Protein AF-A0A7S3P087-F1 (afdb_monomer_lite)

pLDDT: mean 89.7, std 9.52, range [45.22, 98.56]

Organism: Euplotes crassus (NCBI:txid5936)

Sequence (187 aa):
ELDKIYKEWNTKLTQHVNNAYENSQNARDKDQLREIQRLIKENDDVARQVNSLLETFDFDIQGMTESLQRLRDEDAEILDNLRRAENAIQSKQHTIRYLDEKVLTLTQQLEALKAESEERKAHIEQLKVQIEAARKEINEAGDDDIGTDELERQLEMKQEEVRSLEEQVRNKEAQYDEWREKVNMKQ

Secondary structure (DSSP, 8-state):
-HHHHHHHHHHHHHHHHHHHHHH---HHHHHHHHHHHHHHHHHHHHHHHHHHHHHHHHHHHHHHHHHHHHHHHHHHHHHHHHHHHHHHHHHHHHHHHHHHHHHHHHHHHHHHHHHHHHHHHHHHHHHHHHHHHHHHHHHHH-TT-HHHHHHHHHHHHHHHHHHHHHHHHHHHHHHHHHHHHHHHTT-

InterPro domains:
  IPR010307 Laminin domain II [PF06009] (39-139)

Structure (mmCIF, N/CA/C/O backbone):
data_AF-A0A7S3P087-F1
#
_entry.id   AF-A0A7S3P087-F1
#
loop_
_atom_site.group_PDB
_atom_site.id
_atom_site.type_symbol
_atom_site.label_atom_id
_atom_site.label_alt_id
_atom_site.label_comp_id
_atom_site.label_asym_id
_atom_site.label_entity_id
_atom_site.label_seq_id
_atom_site.pdbx_PDB_ins_code
_atom_site.Cartn_x
_atom_site.Cartn_y
_atom_site.Cartn_z
_atom_site.occupancy
_atom_site.B_iso_or_equiv
_atom_site.auth_seq_id
_atom_site.auth_comp_id
_atom_site.auth_asym_id
_atom_site.auth_atom_id
_atom_site.pdbx_PDB_model_num
ATOM 1 N N . GLU A 1 1 ? 24.460 -4.876 -44.669 1.00 78.69 1 GLU A N 1
ATOM 2 C CA . GLU A 1 1 ? 24.590 -4.855 -46.148 1.00 78.69 1 GLU A CA 1
ATOM 3 C C . GLU A 1 1 ? 25.401 -3.668 -46.669 1.00 78.69 1 GLU A C 1
ATOM 5 O O . GLU A 1 1 ? 26.297 -3.889 -47.472 1.00 78.69 1 GLU A O 1
ATOM 10 N N . LEU A 1 2 ? 25.170 -2.442 -46.185 1.00 80.94 2 LEU A N 1
ATOM 11 C CA . LEU A 1 2 ? 25.907 -1.247 -46.634 1.00 80.94 2 LEU A CA 1
ATOM 12 C C . LEU A 1 2 ? 27.430 -1.307 -46.402 1.00 80.94 2 LEU A C 1
ATOM 14 O O . LEU A 1 2 ? 28.179 -0.977 -47.313 1.00 80.94 2 LEU A O 1
ATOM 18 N N . ASP A 1 3 ? 27.898 -1.801 -45.250 1.00 84.06 3 ASP A N 1
ATOM 19 C CA . ASP A 1 3 ? 29.340 -1.986 -44.976 1.00 84.06 3 ASP A CA 1
ATOM 20 C C . ASP A 1 3 ? 30.011 -2.940 -45.983 1.00 84.06 3 ASP A C 1
ATOM 22 O O . ASP A 1 3 ? 31.107 -2.687 -46.479 1.00 84.06 3 ASP A O 1
ATOM 26 N N . LYS A 1 4 ? 29.307 -4.011 -46.365 1.00 88.56 4 LYS A N 1
ATOM 27 C CA . LYS A 1 4 ? 29.777 -4.963 -47.377 1.00 88.56 4 LYS A CA 1
ATOM 28 C C . LYS A 1 4 ? 29.892 -4.298 -48.751 1.00 88.56 4 LYS A C 1
ATOM 30 O O . LYS A 1 4 ? 30.915 -4.445 -49.413 1.00 88.56 4 LYS A O 1
ATOM 35 N N . ILE A 1 5 ? 28.873 -3.532 -49.148 1.00 90.50 5 ILE A N 1
ATOM 36 C CA . ILE A 1 5 ? 28.864 -2.778 -50.411 1.00 90.50 5 ILE A CA 1
ATOM 37 C C . ILE A 1 5 ? 30.003 -1.750 -50.433 1.00 90.50 5 ILE A C 1
ATOM 39 O O . ILE A 1 5 ? 30.720 -1.656 -51.428 1.00 90.50 5 ILE A O 1
ATOM 43 N N . TYR A 1 6 ? 30.209 -1.024 -49.331 1.00 90.25 6 TYR A N 1
ATOM 44 C CA . TYR A 1 6 ? 31.296 -0.057 -49.190 1.00 90.25 6 TYR A CA 1
ATOM 45 C C . TYR A 1 6 ? 32.670 -0.722 -49.330 1.00 90.25 6 TYR A C 1
ATOM 47 O O . TYR A 1 6 ? 33.475 -0.286 -50.150 1.00 90.25 6 TYR A O 1
ATOM 55 N N . LYS A 1 7 ? 32.922 -1.824 -48.610 1.00 90.31 7 LYS A N 1
ATOM 56 C CA . LYS A 1 7 ? 34.188 -2.575 -48.684 1.00 90.31 7 LYS A CA 1
ATOM 57 C C . LYS A 1 7 ? 34.475 -3.094 -50.092 1.00 90.31 7 LYS A C 1
ATOM 59 O O . LYS A 1 7 ? 35.602 -2.973 -50.577 1.00 90.31 7 LYS A O 1
ATOM 64 N N . GLU A 1 8 ? 33.468 -3.646 -50.768 1.00 93.19 8 GLU A N 1
ATOM 65 C CA . GLU A 1 8 ? 33.601 -4.138 -52.144 1.00 93.19 8 GLU A CA 1
ATOM 66 C C . GLU A 1 8 ? 33.875 -3.004 -53.141 1.00 93.19 8 GLU A C 1
AT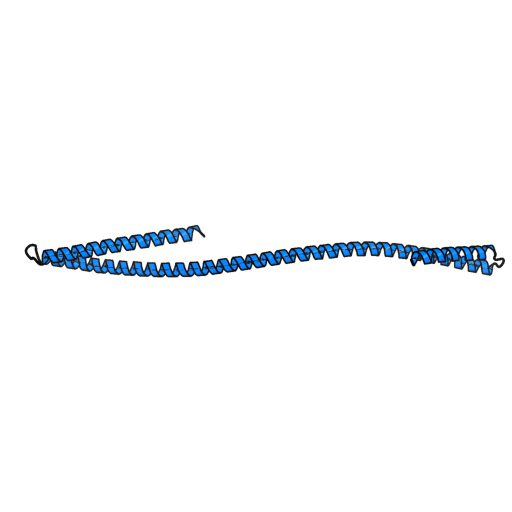OM 68 O O . GLU A 1 8 ? 34.747 -3.136 -54.004 1.00 93.19 8 GLU A O 1
ATOM 73 N N . TRP A 1 9 ? 33.158 -1.883 -53.022 1.00 94.69 9 TRP A N 1
ATOM 74 C CA . TRP A 1 9 ? 33.367 -0.709 -53.866 1.00 94.69 9 TRP A CA 1
ATOM 75 C C . TRP A 1 9 ? 34.752 -0.096 -53.648 1.00 94.69 9 TRP A C 1
ATOM 77 O O . TRP A 1 9 ? 35.482 0.123 -54.614 1.00 94.69 9 TRP A O 1
ATOM 87 N N . ASN A 1 10 ? 35.150 0.100 -52.391 1.00 92.50 10 ASN A N 1
ATOM 88 C CA . ASN A 1 10 ? 36.428 0.702 -52.041 1.00 92.50 10 ASN A CA 1
ATOM 89 C C . ASN A 1 10 ? 37.621 -0.163 -52.485 1.00 92.50 10 ASN A C 1
ATOM 91 O O . ASN A 1 10 ? 38.606 0.346 -53.023 1.00 92.50 10 ASN A O 1
ATOM 95 N N . THR A 1 11 ? 37.493 -1.491 -52.380 1.00 94.25 11 THR A N 1
ATOM 96 C CA . THR A 1 11 ? 38.488 -2.440 -52.909 1.00 94.25 11 THR A CA 1
ATOM 97 C C . THR A 1 11 ? 38.654 -2.285 -54.423 1.00 94.25 11 THR A C 1
ATOM 99 O O . THR A 1 11 ? 39.777 -2.166 -54.916 1.00 94.25 11 THR A O 1
ATOM 102 N N . LYS A 1 12 ? 37.543 -2.247 -55.173 1.00 95.12 12 LYS A N 1
ATOM 103 C CA . LYS A 1 12 ? 37.568 -2.088 -56.637 1.00 95.12 12 LYS A CA 1
ATOM 104 C C . LYS A 1 12 ? 38.128 -0.729 -57.056 1.00 95.12 12 LYS A C 1
ATOM 106 O O . LYS A 1 12 ? 38.916 -0.665 -57.998 1.00 95.12 12 LYS A O 1
ATOM 111 N N . LEU A 1 13 ? 37.749 0.342 -56.360 1.00 94.06 13 LEU A N 1
ATOM 112 C CA . LEU A 1 13 ? 38.244 1.689 -56.630 1.00 94.06 13 LEU A CA 1
ATOM 113 C C . LEU A 1 13 ? 39.756 1.776 -56.395 1.00 94.06 13 LEU A C 1
ATOM 115 O O . LEU A 1 13 ? 40.481 2.241 -57.271 1.00 94.06 13 LEU A O 1
ATOM 119 N N . THR A 1 14 ? 40.237 1.251 -55.267 1.00 94.19 14 THR A N 1
ATOM 120 C CA . THR A 1 14 ? 41.669 1.202 -54.936 1.00 94.19 14 THR A CA 1
ATOM 121 C C . THR A 1 14 ? 42.464 0.454 -56.007 1.00 94.19 14 THR A C 1
ATOM 123 O O . THR A 1 14 ? 43.481 0.952 -56.489 1.00 94.19 14 THR A O 1
ATOM 126 N N . GLN A 1 15 ? 41.981 -0.716 -56.439 1.00 94.25 15 GLN A N 1
ATOM 127 C CA . GLN A 1 15 ? 42.607 -1.491 -57.515 1.00 94.25 15 GLN A CA 1
ATOM 128 C C . GLN A 1 15 ? 42.655 -0.712 -58.833 1.00 94.25 15 GLN A C 1
ATOM 130 O O . GLN A 1 15 ? 43.692 -0.677 -59.494 1.00 94.25 15 GLN A O 1
ATOM 135 N N . HIS A 1 16 ? 41.553 -0.064 -59.213 1.00 95.19 16 HIS A N 1
ATOM 136 C CA . HIS A 1 16 ? 41.486 0.703 -60.453 1.00 95.19 16 HIS A CA 1
ATOM 137 C C . HIS A 1 16 ? 42.447 1.900 -60.446 1.00 95.19 16 HIS A C 1
ATOM 139 O O . HIS A 1 16 ? 43.159 2.119 -61.425 1.00 95.19 16 HIS A O 1
ATOM 145 N N . VAL A 1 17 ? 42.521 2.632 -59.331 1.00 94.50 17 VAL A N 1
ATOM 146 C CA . VAL A 1 17 ? 43.420 3.785 -59.169 1.00 94.50 17 VAL A CA 1
ATOM 147 C C . VAL A 1 17 ? 44.889 3.353 -59.167 1.00 94.50 17 VAL A C 1
ATOM 149 O O . VAL A 1 17 ? 45.705 3.998 -59.824 1.00 94.50 17 VAL A O 1
ATOM 152 N N . ASN A 1 18 ? 45.233 2.239 -58.512 1.00 92.38 18 ASN A N 1
ATOM 153 C CA . ASN A 1 18 ? 46.595 1.694 -58.537 1.00 92.38 18 ASN A CA 1
ATOM 154 C C . ASN A 1 18 ? 47.013 1.280 -59.952 1.00 92.38 18 ASN A C 1
ATOM 156 O O . ASN A 1 18 ? 48.073 1.689 -60.424 1.00 92.38 18 ASN A O 1
ATOM 160 N N . ASN A 1 19 ? 46.141 0.566 -60.669 1.00 94.25 19 ASN A N 1
ATOM 161 C CA . ASN A 1 19 ? 46.391 0.180 -62.057 1.00 94.25 19 ASN A CA 1
ATOM 162 C C . ASN A 1 19 ? 46.548 1.411 -62.968 1.00 94.25 19 ASN A C 1
ATOM 164 O O . ASN A 1 19 ? 47.412 1.429 -63.843 1.00 94.25 19 ASN A O 1
ATOM 168 N N . ALA A 1 20 ? 45.736 2.455 -62.780 1.00 93.00 20 ALA A N 1
ATOM 169 C CA . ALA A 1 20 ? 45.863 3.701 -63.536 1.00 93.00 20 ALA A CA 1
ATOM 170 C C . ALA A 1 20 ? 47.181 4.435 -63.227 1.00 93.00 20 ALA A C 1
ATOM 172 O O . ALA A 1 20 ? 47.804 4.992 -64.130 1.00 93.00 20 ALA A O 1
ATOM 173 N N . TYR A 1 21 ? 47.635 4.408 -61.970 1.00 94.12 21 TYR A N 1
ATOM 174 C CA . TYR A 1 21 ? 48.887 5.038 -61.544 1.00 94.12 21 TYR A CA 1
ATOM 175 C C . TYR A 1 21 ? 50.115 4.342 -62.138 1.00 94.12 21 TYR A C 1
ATOM 177 O O . TYR A 1 21 ? 51.021 5.013 -62.642 1.00 94.12 21 TYR A O 1
ATOM 185 N N . GLU A 1 22 ? 50.128 3.008 -62.126 1.00 92.50 22 GLU A N 1
ATOM 186 C CA . GLU A 1 22 ? 51.202 2.192 -62.703 1.00 92.50 22 GLU A CA 1
ATOM 187 C C . GLU A 1 22 ? 51.314 2.371 -64.222 1.00 92.50 22 GLU A C 1
ATOM 189 O O . GLU A 1 22 ? 52.421 2.475 -64.750 1.00 92.50 22 GLU A O 1
ATOM 194 N N . ASN A 1 23 ? 50.176 2.482 -64.915 1.00 93.06 23 ASN A N 1
ATOM 195 C CA . ASN A 1 23 ? 50.123 2.610 -66.374 1.00 93.06 23 ASN A CA 1
ATOM 196 C C . ASN A 1 23 ? 50.276 4.051 -66.888 1.00 93.06 23 ASN A C 1
ATOM 198 O O . ASN A 1 23 ? 50.444 4.261 -68.091 1.00 93.06 23 ASN A O 1
ATOM 202 N N . SER A 1 24 ? 50.227 5.056 -66.011 1.00 92.62 24 SER A N 1
ATOM 203 C CA . SER A 1 24 ? 50.369 6.451 -66.424 1.00 92.62 24 SER A CA 1
ATOM 204 C C . SER A 1 24 ? 51.817 6.791 -66.801 1.00 92.62 24 SER A C 1
ATOM 206 O O . SER A 1 24 ? 52.766 6.488 -66.074 1.00 92.62 24 SER A O 1
ATOM 208 N N . GLN A 1 25 ? 51.996 7.479 -67.930 1.00 90.62 25 GLN A N 1
ATOM 209 C CA . GLN A 1 25 ? 53.290 8.016 -68.376 1.00 90.62 25 GLN A CA 1
ATOM 210 C C . GLN A 1 25 ? 53.430 9.526 -68.113 1.00 90.62 25 GLN A C 1
ATOM 212 O O . GLN A 1 25 ? 54.522 10.078 -68.232 1.00 90.62 25 GLN A O 1
ATOM 217 N N . ASN A 1 26 ? 52.343 10.196 -67.722 1.00 94.44 26 ASN A N 1
ATOM 218 C CA . ASN A 1 26 ? 52.289 11.635 -67.496 1.00 94.44 26 ASN A CA 1
ATOM 219 C C . ASN A 1 26 ? 52.462 11.951 -66.003 1.00 94.44 26 ASN A C 1
ATOM 221 O O . ASN A 1 26 ? 51.707 11.469 -65.158 1.00 94.44 26 ASN A O 1
ATOM 225 N N . ALA A 1 27 ? 53.448 12.789 -65.674 1.00 91.00 27 ALA A N 1
ATOM 226 C CA . ALA A 1 27 ? 53.739 13.183 -64.295 1.00 91.00 27 ALA A CA 1
ATOM 227 C C . ALA A 1 27 ? 52.539 13.853 -63.604 1.00 91.00 27 ALA A C 1
ATOM 229 O O . ALA A 1 27 ? 52.261 13.565 -62.444 1.00 91.00 27 ALA A O 1
ATOM 230 N N . ARG A 1 28 ? 51.777 14.675 -64.338 1.00 92.94 28 ARG A N 1
ATOM 231 C CA . ARG A 1 28 ? 50.590 15.355 -63.806 1.00 92.94 28 ARG A CA 1
ATOM 232 C C . ARG A 1 28 ? 49.497 14.367 -63.401 1.00 92.94 28 ARG A C 1
ATOM 234 O O . ARG A 1 28 ? 48.902 14.519 -62.339 1.00 92.94 28 ARG A O 1
ATOM 241 N N . ASP A 1 29 ? 49.270 13.344 -64.219 1.00 92.31 29 ASP A N 1
ATOM 242 C CA . ASP A 1 29 ? 48.263 12.315 -63.944 1.00 92.31 29 ASP A CA 1
ATOM 243 C C . ASP A 1 29 ? 48.696 11.454 -62.750 1.00 92.31 29 ASP A C 1
ATOM 245 O O . ASP A 1 29 ? 47.870 11.086 -61.919 1.00 92.31 29 ASP A O 1
ATOM 249 N N . LYS A 1 30 ? 50.003 11.188 -62.602 1.00 92.94 30 LYS A N 1
ATOM 250 C CA . LYS A 1 30 ? 50.542 10.504 -61.416 1.00 92.94 30 LYS A CA 1
ATOM 251 C C . LYS A 1 30 ? 50.319 11.291 -60.130 1.00 92.94 30 LYS A C 1
ATOM 253 O O . LYS A 1 30 ? 49.961 10.684 -59.125 1.00 92.94 30 LYS A O 1
ATOM 258 N N . ASP A 1 31 ? 50.502 12.607 -60.148 1.00 95.06 31 ASP A N 1
ATOM 259 C CA . ASP A 1 31 ? 50.256 13.438 -58.966 1.00 95.06 31 ASP A CA 1
ATOM 260 C C . ASP A 1 31 ? 48.763 13.494 -58.611 1.00 95.06 31 ASP A C 1
ATOM 262 O O . ASP A 1 31 ? 48.405 13.359 -57.442 1.00 95.06 31 ASP A O 1
ATOM 266 N N . GLN A 1 32 ? 47.879 13.580 -59.610 1.00 94.19 32 GLN A N 1
ATOM 267 C CA . GLN A 1 32 ? 46.431 13.480 -59.390 1.00 94.19 32 GLN A CA 1
ATOM 268 C C . GLN A 1 32 ? 46.019 12.108 -58.837 1.00 94.19 32 GLN A C 1
ATOM 270 O O . GLN A 1 32 ? 45.196 12.029 -57.930 1.00 94.19 32 GLN A O 1
ATOM 275 N N . LEU A 1 33 ? 46.606 11.021 -59.339 1.00 95.44 33 LEU A N 1
ATOM 276 C CA . LEU A 1 33 ? 46.313 9.667 -58.868 1.00 95.44 33 LEU A CA 1
ATOM 277 C C . LEU A 1 33 ? 46.839 9.418 -57.446 1.00 95.44 33 LEU A C 1
ATOM 279 O O . LEU A 1 33 ? 46.151 8.762 -56.669 1.00 95.44 33 LEU A O 1
ATOM 283 N N . ARG A 1 34 ? 47.988 9.995 -57.062 1.00 94.56 34 ARG A N 1
ATOM 284 C CA . ARG A 1 34 ? 48.460 9.996 -55.661 1.00 94.56 34 ARG A CA 1
ATOM 285 C C . ARG A 1 34 ? 47.496 10.718 -54.735 1.00 94.56 34 ARG A C 1
ATOM 287 O O . ARG A 1 34 ? 47.229 10.242 -53.635 1.00 94.56 34 ARG A O 1
ATOM 294 N N . GLU A 1 35 ? 46.967 11.851 -55.181 1.00 96.19 35 GLU A N 1
ATOM 295 C CA . GLU A 1 35 ? 45.980 12.597 -54.409 1.00 96.19 35 GLU A CA 1
ATOM 296 C C . GLU A 1 35 ? 44.684 11.792 -54.238 1.00 96.19 35 GLU A C 1
ATOM 298 O O . GLU A 1 35 ? 44.152 11.702 -53.134 1.00 96.19 35 GLU A O 1
ATOM 303 N N . ILE A 1 36 ? 44.226 11.100 -55.286 1.00 95.06 36 ILE A N 1
ATOM 304 C CA . ILE A 1 36 ? 43.081 10.184 -55.192 1.00 95.06 36 ILE A CA 1
ATOM 305 C C . ILE A 1 36 ? 43.375 9.029 -54.219 1.00 95.06 36 ILE A C 1
ATOM 307 O O . ILE A 1 36 ? 42.524 8.706 -53.394 1.00 95.06 36 ILE A O 1
ATOM 311 N N . GLN A 1 37 ? 44.572 8.430 -54.251 1.00 95.00 37 GLN A N 1
ATOM 312 C CA . GLN A 1 37 ? 44.973 7.388 -53.292 1.00 95.00 37 GLN A CA 1
ATOM 313 C C . GLN A 1 37 ? 44.952 7.896 -51.843 1.00 95.00 37 GLN A C 1
ATOM 315 O O . GLN A 1 37 ? 44.489 7.184 -50.950 1.00 95.00 37 GLN A O 1
ATOM 320 N N . ARG A 1 38 ? 45.426 9.127 -51.604 1.00 97.12 38 ARG A N 1
ATOM 321 C CA . ARG A 1 38 ? 45.378 9.772 -50.284 1.00 97.12 38 ARG A CA 1
ATOM 322 C C . ARG A 1 38 ? 43.934 9.924 -49.805 1.00 97.12 38 ARG A C 1
ATOM 324 O O . ARG A 1 38 ? 43.622 9.507 -48.694 1.00 97.12 38 ARG A O 1
ATOM 331 N N . LEU A 1 39 ? 43.059 10.452 -50.660 1.00 96.19 39 LEU A N 1
ATOM 332 C CA . LEU A 1 39 ? 41.645 10.660 -50.340 1.00 96.19 39 LEU A CA 1
ATOM 333 C C . LEU A 1 39 ? 40.895 9.345 -50.087 1.00 96.19 39 LEU A C 1
ATOM 335 O O . LEU A 1 39 ? 40.065 9.287 -49.184 1.00 96.19 39 LEU A O 1
ATOM 339 N N . ILE A 1 40 ? 41.198 8.281 -50.840 1.00 94.94 40 ILE A N 1
ATOM 340 C CA . ILE A 1 40 ? 40.639 6.940 -50.598 1.00 94.94 40 ILE A CA 1
ATOM 341 C C . ILE A 1 40 ? 41.006 6.459 -49.192 1.00 94.94 40 ILE A C 1
ATOM 343 O O . ILE A 1 40 ? 40.129 6.049 -48.435 1.00 94.94 40 ILE A O 1
ATOM 347 N N . LYS A 1 41 ? 42.285 6.567 -48.818 1.00 94.75 41 LYS A N 1
ATOM 348 C CA . LYS A 1 41 ? 42.758 6.156 -47.493 1.00 94.75 41 LYS A CA 1
ATOM 349 C C . LYS A 1 41 ? 42.110 6.970 -46.368 1.00 94.75 41 LYS A C 1
ATOM 351 O O . LYS A 1 41 ? 41.705 6.401 -45.362 1.00 94.75 41 LYS A O 1
ATOM 356 N N . GLU A 1 42 ? 41.996 8.284 -46.538 1.00 96.31 42 GLU A N 1
ATOM 357 C CA . GLU A 1 42 ? 41.347 9.152 -45.547 1.00 96.31 42 GLU A CA 1
ATOM 358 C C . GLU A 1 42 ? 39.871 8.803 -45.361 1.00 96.31 42 GLU A C 1
ATOM 360 O O . GLU A 1 42 ? 39.388 8.746 -44.231 1.00 96.31 42 GLU A O 1
ATOM 365 N N . ASN A 1 43 ? 39.163 8.510 -46.452 1.00 93.81 43 ASN A N 1
ATOM 366 C CA . ASN A 1 43 ? 37.775 8.069 -46.389 1.00 93.81 43 ASN A CA 1
ATOM 367 C C . ASN A 1 43 ? 37.639 6.708 -45.681 1.00 93.81 43 ASN A C 1
ATOM 369 O O . ASN A 1 43 ? 36.748 6.538 -44.852 1.00 93.81 43 ASN A O 1
ATOM 373 N N . ASP A 1 44 ? 38.549 5.766 -45.946 1.00 94.19 44 ASP A N 1
ATOM 374 C CA . ASP A 1 44 ? 38.597 4.475 -45.246 1.00 94.19 44 ASP A CA 1
ATOM 375 C C . ASP A 1 44 ? 38.817 4.633 -43.738 1.00 94.19 44 ASP A C 1
ATOM 377 O O . ASP A 1 44 ? 38.171 3.954 -42.933 1.00 94.19 44 ASP A O 1
ATOM 381 N N . ASP A 1 45 ? 39.724 5.525 -43.339 1.00 94.56 45 ASP A N 1
ATOM 382 C CA . ASP A 1 45 ? 40.005 5.792 -41.931 1.00 94.56 45 ASP A CA 1
ATOM 383 C C . ASP A 1 45 ? 38.782 6.419 -41.236 1.00 94.56 45 ASP A C 1
ATOM 385 O O . ASP A 1 45 ? 38.420 5.998 -40.134 1.00 94.56 45 ASP A O 1
ATOM 389 N N . VAL A 1 46 ? 38.082 7.347 -41.900 1.00 94.81 46 VAL A N 1
ATOM 390 C CA . VAL A 1 46 ? 36.812 7.909 -41.406 1.00 94.81 46 VAL A CA 1
ATOM 391 C C . VAL A 1 46 ? 35.738 6.828 -41.284 1.00 94.81 46 VAL A C 1
ATOM 393 O O . VAL A 1 46 ? 35.075 6.746 -40.251 1.00 94.81 46 VAL A O 1
ATOM 396 N N . ALA A 1 47 ? 35.578 5.960 -42.285 1.00 91.62 47 ALA A N 1
ATOM 397 C CA . ALA A 1 47 ? 34.590 4.883 -42.242 1.00 91.62 47 ALA A CA 1
ATOM 398 C C . ALA A 1 47 ? 34.839 3.919 -41.069 1.00 91.62 47 ALA A C 1
ATOM 400 O O . ALA A 1 47 ? 33.896 3.508 -40.391 1.00 91.62 47 ALA A O 1
ATOM 401 N N . ARG A 1 48 ? 36.107 3.605 -40.770 1.00 92.00 48 ARG A N 1
ATOM 402 C CA . ARG A 1 48 ? 36.473 2.803 -39.589 1.00 92.00 48 ARG A CA 1
ATOM 403 C C . ARG A 1 48 ? 36.137 3.510 -38.280 1.00 92.00 48 ARG A C 1
ATOM 405 O O . ARG A 1 48 ? 35.593 2.872 -37.383 1.00 92.00 48 ARG A O 1
ATOM 412 N N . GLN A 1 49 ? 36.434 4.806 -38.170 1.00 95.88 49 GLN A N 1
ATOM 413 C CA . GLN A 1 49 ? 36.090 5.593 -36.981 1.00 95.88 49 GLN A CA 1
ATOM 414 C C . GLN A 1 49 ? 34.576 5.637 -36.755 1.00 95.88 49 GLN A C 1
ATOM 416 O O . GLN A 1 49 ? 34.117 5.412 -35.638 1.00 95.88 49 GLN A O 1
ATOM 421 N N . VAL A 1 50 ? 33.797 5.861 -37.817 1.00 94.44 50 VAL A N 1
ATOM 422 C CA . VAL A 1 50 ? 32.329 5.865 -37.753 1.00 94.44 50 VAL A CA 1
ATOM 423 C C . VAL A 1 50 ? 31.795 4.506 -37.310 1.00 94.44 50 VAL A C 1
ATOM 425 O O . VAL A 1 50 ? 30.967 4.458 -36.407 1.00 94.44 50 VAL A O 1
ATOM 428 N N . ASN A 1 51 ? 32.288 3.404 -37.879 1.00 93.44 51 ASN A N 1
ATOM 429 C CA . ASN A 1 51 ? 31.866 2.067 -37.457 1.00 93.44 51 ASN A CA 1
ATOM 430 C C . ASN A 1 51 ? 32.182 1.803 -35.978 1.00 93.44 51 ASN A C 1
ATOM 432 O O . ASN A 1 51 ? 31.325 1.298 -35.262 1.00 93.44 51 ASN A O 1
ATOM 436 N N . SER A 1 52 ? 33.360 2.208 -35.493 1.00 95.06 52 SER A N 1
ATOM 437 C CA . SER A 1 52 ? 33.706 2.049 -34.074 1.00 95.06 52 SER A CA 1
ATOM 438 C C . SER A 1 52 ? 32.789 2.861 -33.151 1.00 95.06 52 SER A C 1
ATOM 440 O O . SER A 1 52 ? 32.410 2.389 -32.077 1.00 95.06 52 SER A O 1
ATOM 442 N N . LEU A 1 53 ? 32.402 4.073 -33.564 1.00 97.19 53 LEU A N 1
ATOM 443 C CA . LEU A 1 53 ? 31.440 4.886 -32.815 1.00 97.19 53 LEU A CA 1
ATOM 444 C C . LEU A 1 53 ? 30.047 4.249 -32.811 1.00 97.19 53 LEU A C 1
ATOM 446 O O . LEU A 1 53 ? 29.384 4.252 -31.779 1.00 97.19 53 LEU A O 1
ATOM 450 N N . LEU A 1 54 ? 29.615 3.674 -33.936 1.00 95.75 54 LEU A N 1
ATOM 451 C CA . LEU A 1 54 ? 28.335 2.970 -34.030 1.00 95.75 54 LEU A CA 1
ATOM 452 C C . LEU A 1 54 ? 28.290 1.733 -33.128 1.00 95.75 54 LEU A C 1
ATOM 454 O O . LEU A 1 54 ? 27.284 1.523 -32.463 1.00 95.75 54 LEU A O 1
ATOM 458 N N . GLU A 1 55 ? 29.373 0.958 -33.057 1.00 95.38 55 GLU A N 1
ATOM 459 C CA . GLU A 1 55 ? 29.486 -0.177 -32.129 1.00 95.38 55 GLU A CA 1
ATOM 460 C C . GLU A 1 55 ? 29.393 0.276 -30.665 1.00 95.38 55 GLU A C 1
ATOM 462 O O . GLU A 1 55 ? 28.715 -0.360 -29.860 1.00 95.38 55 GLU A O 1
ATOM 467 N N . THR A 1 56 ? 30.019 1.408 -30.329 1.00 97.50 56 THR A N 1
ATOM 468 C CA . THR A 1 56 ? 29.930 1.992 -28.981 1.00 97.50 56 THR A CA 1
ATOM 469 C C . THR A 1 56 ? 28.497 2.417 -28.657 1.00 97.50 56 THR A C 1
ATOM 471 O O . THR A 1 56 ? 27.983 2.097 -27.589 1.00 97.50 56 THR A O 1
ATOM 474 N N . PHE A 1 57 ? 27.816 3.085 -29.593 1.00 97.44 57 PHE A N 1
ATOM 475 C CA . PHE A 1 57 ? 26.422 3.474 -29.393 1.00 97.44 57 PHE A CA 1
ATOM 476 C C . PHE A 1 57 ? 25.477 2.278 -29.290 1.00 97.44 57 PHE A C 1
ATOM 478 O O . PHE A 1 57 ? 24.548 2.330 -28.491 1.00 97.44 57 PHE A O 1
ATOM 485 N N . ASP A 1 58 ? 25.691 1.211 -30.062 1.00 97.75 58 ASP A N 1
ATOM 486 C CA . ASP A 1 58 ? 24.873 -0.001 -29.959 1.00 97.75 58 ASP A CA 1
ATOM 487 C C . ASP A 1 58 ? 25.004 -0.632 -28.567 1.00 97.75 58 ASP A C 1
ATOM 489 O O . ASP A 1 58 ? 24.001 -0.976 -27.941 1.00 97.75 58 ASP A O 1
ATOM 493 N N . PHE A 1 59 ? 26.228 -0.681 -28.033 1.00 97.19 59 PHE A N 1
ATOM 494 C CA . PHE A 1 59 ? 26.482 -1.138 -26.669 1.00 97.19 59 PHE A CA 1
ATOM 495 C C . PHE A 1 59 ? 25.768 -0.270 -25.621 1.00 97.19 59 PHE A C 1
ATOM 497 O O . PHE A 1 59 ? 25.072 -0.795 -24.748 1.00 97.19 59 PHE A O 1
ATOM 504 N N . ASP A 1 60 ? 25.872 1.056 -25.727 1.00 98.25 60 ASP A N 1
ATOM 505 C CA . ASP A 1 60 ? 25.201 1.976 -24.803 1.00 98.25 60 ASP A CA 1
ATOM 506 C C . ASP A 1 60 ? 23.671 1.847 -24.880 1.00 98.25 60 ASP A C 1
ATOM 508 O O . ASP A 1 60 ? 22.985 1.842 -23.854 1.00 98.25 60 ASP A O 1
ATOM 512 N N . ILE A 1 61 ? 23.114 1.697 -26.087 1.00 98.25 61 ILE A N 1
ATOM 513 C CA . ILE A 1 61 ? 21.676 1.490 -26.304 1.00 98.25 61 ILE A CA 1
ATOM 514 C C . ILE A 1 61 ? 21.211 0.182 -25.665 1.00 98.25 61 ILE A C 1
ATOM 516 O O . ILE A 1 61 ? 20.156 0.165 -25.024 1.00 98.25 61 ILE A O 1
ATOM 520 N N . GLN A 1 62 ? 21.984 -0.899 -25.789 1.00 98.00 62 GLN A N 1
ATOM 521 C CA . GLN A 1 62 ? 21.680 -2.166 -25.125 1.00 98.00 62 GLN A CA 1
ATOM 522 C C . GLN A 1 62 ? 21.666 -1.992 -23.600 1.00 98.00 62 GLN A C 1
ATOM 524 O O . GLN A 1 62 ? 20.675 -2.342 -22.957 1.00 98.00 62 GLN A O 1
ATOM 529 N N . GLY A 1 63 ? 22.688 -1.346 -23.029 1.00 98.38 63 GLY A N 1
ATOM 530 C CA . GLY A 1 63 ? 22.756 -1.078 -21.588 1.00 98.38 63 GLY A CA 1
ATOM 531 C C . GLY A 1 63 ? 21.602 -0.205 -21.075 1.00 98.38 63 GLY A C 1
ATOM 532 O O . GLY A 1 63 ? 21.017 -0.482 -20.021 1.00 98.38 63 GLY A O 1
ATOM 533 N N . MET A 1 64 ? 21.212 0.821 -21.836 1.00 98.44 64 MET A N 1
ATOM 534 C CA . MET A 1 64 ? 20.042 1.647 -21.519 1.00 98.44 64 MET A CA 1
ATOM 535 C C . MET A 1 64 ? 18.738 0.850 -21.611 1.00 98.44 64 MET A C 1
ATOM 537 O O . MET A 1 64 ? 17.865 1.006 -20.758 1.00 98.44 64 MET A O 1
ATOM 541 N N . THR A 1 65 ? 18.609 -0.028 -22.605 1.00 98.50 65 THR A N 1
ATOM 542 C CA . THR A 1 65 ? 17.423 -0.878 -22.785 1.00 98.50 65 THR A CA 1
ATOM 543 C C . THR A 1 65 ? 17.245 -1.831 -21.605 1.00 98.50 65 THR A C 1
ATOM 545 O O . THR A 1 65 ? 16.148 -1.929 -21.054 1.00 98.50 65 THR A O 1
ATOM 548 N N . GLU A 1 66 ? 18.321 -2.480 -21.158 1.00 98.38 66 GLU A N 1
ATOM 549 C CA . GLU A 1 66 ? 18.296 -3.342 -19.972 1.00 98.38 66 GLU A CA 1
ATOM 550 C C . GLU A 1 66 ? 17.944 -2.563 -18.700 1.00 98.38 66 GLU A C 1
ATOM 552 O O . GLU A 1 66 ? 17.148 -3.028 -17.884 1.00 98.38 66 GLU A O 1
ATOM 557 N N . SER A 1 67 ? 18.502 -1.361 -18.541 1.00 98.56 67 SER A N 1
ATOM 558 C CA . SER A 1 67 ? 18.225 -0.502 -17.385 1.00 98.56 67 SER A CA 1
ATOM 559 C C . SER A 1 67 ? 16.757 -0.071 -17.337 1.00 98.56 67 SER A C 1
ATOM 561 O O . SER A 1 67 ? 16.132 -0.127 -16.280 1.00 98.56 67 SER A O 1
ATOM 563 N N . LEU A 1 68 ? 16.175 0.296 -18.484 1.00 98.56 68 LEU A N 1
ATOM 564 C CA . LEU A 1 68 ? 14.751 0.622 -18.594 1.00 98.56 68 LEU A CA 1
ATOM 565 C C . LEU A 1 68 ? 13.853 -0.581 -18.295 1.00 98.56 68 LEU A C 1
ATOM 567 O O . LEU A 1 68 ? 12.800 -0.413 -17.681 1.00 98.56 68 LEU A O 1
ATOM 571 N N . GLN A 1 69 ? 14.255 -1.784 -18.711 1.00 98.38 69 GLN A N 1
ATOM 572 C CA . GLN A 1 69 ? 13.502 -2.995 -18.402 1.00 98.38 69 GLN A CA 1
ATOM 573 C C . GLN A 1 69 ? 13.511 -3.286 -16.895 1.00 98.38 69 GLN A C 1
ATOM 575 O O . GLN A 1 69 ? 12.452 -3.553 -16.337 1.00 98.38 69 GLN A O 1
ATOM 580 N N . ARG A 1 70 ? 14.662 -3.148 -16.221 1.00 98.44 70 ARG A N 1
ATOM 581 C CA . ARG A 1 70 ? 14.747 -3.308 -14.758 1.00 98.44 70 ARG A CA 1
ATOM 582 C C . ARG A 1 70 ? 13.864 -2.310 -14.016 1.00 98.44 70 ARG A C 1
ATOM 584 O O . ARG A 1 70 ? 13.089 -2.724 -13.166 1.00 98.44 70 ARG A O 1
ATOM 591 N N . LEU A 1 71 ? 13.922 -1.028 -14.383 1.00 98.50 71 LEU A N 1
ATOM 592 C CA . LEU A 1 71 ? 13.069 0.001 -13.775 1.00 98.50 71 LEU A CA 1
ATOM 593 C C . LEU A 1 71 ? 11.578 -0.307 -13.961 1.00 98.50 71 LEU A C 1
ATOM 595 O O . LEU A 1 71 ? 10.790 -0.127 -13.040 1.00 98.50 71 LEU A O 1
ATOM 599 N N . ARG A 1 72 ? 11.186 -0.821 -15.132 1.00 98.56 72 ARG A N 1
ATOM 600 C CA . ARG A 1 72 ? 9.802 -1.243 -15.380 1.00 98.56 72 ARG A CA 1
ATOM 601 C C . ARG A 1 72 ? 9.379 -2.403 -14.475 1.00 98.56 72 ARG A C 1
ATOM 603 O O . ARG A 1 72 ? 8.241 -2.416 -14.009 1.00 98.56 72 ARG A O 1
ATOM 610 N N . ASP A 1 73 ? 10.259 -3.377 -14.266 1.00 98.25 73 ASP A N 1
ATOM 611 C CA . ASP A 1 73 ? 9.974 -4.531 -13.412 1.00 98.25 73 ASP A CA 1
ATOM 612 C C . ASP A 1 73 ? 9.885 -4.109 -11.930 1.00 98.25 73 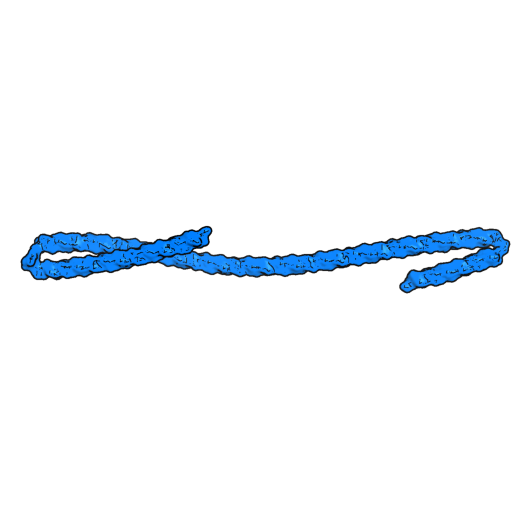ASP A C 1
ATOM 614 O O . ASP A 1 73 ? 8.969 -4.536 -11.225 1.00 98.25 73 ASP A O 1
ATOM 618 N N . GLU A 1 74 ? 10.759 -3.199 -11.486 1.00 98.56 74 GLU A N 1
ATOM 619 C CA . GLU A 1 74 ? 10.711 -2.581 -10.151 1.00 98.56 74 GLU A CA 1
ATOM 620 C C . GLU A 1 74 ? 9.415 -1.779 -9.934 1.00 98.56 74 GLU A C 1
ATOM 622 O O . GLU A 1 74 ? 8.740 -1.955 -8.918 1.00 98.56 74 GLU A O 1
ATOM 627 N N . ASP A 1 75 ? 9.006 -0.953 -10.904 1.00 98.50 75 ASP A N 1
ATOM 628 C CA . ASP A 1 75 ? 7.740 -0.209 -10.849 1.00 98.50 75 ASP A CA 1
ATOM 629 C C . ASP A 1 75 ? 6.532 -1.154 -10.728 1.00 98.50 75 ASP A C 1
ATOM 631 O O . ASP A 1 75 ? 5.593 -0.888 -9.970 1.00 98.50 75 ASP A O 1
ATOM 635 N N . ALA A 1 76 ? 6.548 -2.282 -11.446 1.00 98.25 76 ALA A N 1
ATOM 636 C CA . ALA A 1 76 ? 5.489 -3.285 -11.370 1.00 98.25 76 ALA A CA 1
ATOM 637 C C . ALA A 1 76 ? 5.411 -3.939 -9.979 1.00 98.25 76 ALA A C 1
ATOM 639 O O . ALA A 1 76 ? 4.312 -4.144 -9.455 1.00 98.25 76 ALA A O 1
ATOM 640 N N . GLU A 1 77 ? 6.557 -4.225 -9.357 1.00 98.50 77 GLU A N 1
ATOM 641 C CA . GLU A 1 77 ? 6.619 -4.752 -7.992 1.00 98.50 77 GLU A CA 1
ATOM 642 C C . GLU A 1 77 ? 6.107 -3.731 -6.964 1.00 98.50 77 GLU A C 1
ATOM 644 O O . GLU A 1 77 ? 5.316 -4.074 -6.079 1.00 98.50 77 GLU A O 1
ATOM 649 N N . ILE A 1 78 ? 6.499 -2.461 -7.100 1.00 98.44 78 ILE A N 1
ATOM 650 C CA . ILE A 1 78 ? 6.028 -1.375 -6.230 1.00 98.44 78 ILE A CA 1
ATOM 651 C C . ILE A 1 78 ? 4.505 -1.237 -6.317 1.00 98.44 78 ILE A C 1
ATOM 653 O O . ILE A 1 78 ? 3.840 -1.128 -5.283 1.00 98.44 78 ILE A O 1
ATOM 657 N N . LEU A 1 79 ? 3.934 -1.285 -7.524 1.00 98.50 79 LEU A N 1
ATOM 658 C CA . LEU A 1 79 ? 2.485 -1.215 -7.724 1.00 98.50 79 LEU A CA 1
ATOM 659 C C . LEU A 1 79 ? 1.745 -2.392 -7.071 1.00 98.50 79 LEU A C 1
ATOM 661 O O . LEU A 1 79 ? 0.697 -2.186 -6.452 1.00 98.50 79 LEU A O 1
ATOM 665 N N . ASP A 1 80 ? 2.279 -3.612 -7.160 1.00 98.50 80 ASP A N 1
ATOM 666 C CA . ASP A 1 80 ? 1.666 -4.772 -6.504 1.00 98.50 80 ASP A CA 1
ATOM 667 C C . ASP A 1 80 ? 1.733 -4.660 -4.972 1.00 98.50 80 ASP A C 1
ATOM 669 O O . ASP A 1 80 ? 0.739 -4.890 -4.275 1.00 98.50 80 ASP A O 1
ATOM 673 N N . ASN A 1 81 ? 2.872 -4.217 -4.435 1.00 98.38 81 ASN A N 1
ATOM 674 C CA . ASN A 1 81 ? 3.041 -3.972 -3.003 1.00 98.38 81 ASN A CA 1
ATOM 675 C C . ASN A 1 81 ? 2.087 -2.888 -2.484 1.00 98.38 81 ASN A C 1
ATOM 677 O O . ASN A 1 81 ? 1.464 -3.072 -1.433 1.00 98.38 81 ASN A O 1
ATOM 681 N N . LEU A 1 82 ? 1.912 -1.796 -3.235 1.00 98.50 82 LEU A N 1
ATOM 682 C CA . LEU A 1 82 ? 0.961 -0.736 -2.901 1.00 98.50 82 LEU A CA 1
ATOM 683 C C . LEU A 1 82 ? -0.469 -1.284 -2.832 1.00 98.50 82 LEU A C 1
ATOM 685 O O . LEU A 1 82 ? -1.159 -1.086 -1.833 1.00 98.50 82 LEU A O 1
ATOM 689 N N . ARG A 1 83 ? -0.884 -2.067 -3.833 1.00 98.38 83 ARG A N 1
ATOM 690 C CA . ARG A 1 83 ? -2.216 -2.684 -3.865 1.00 98.38 83 ARG A CA 1
ATOM 691 C C . ARG A 1 83 ? -2.453 -3.620 -2.675 1.00 98.38 83 ARG A C 1
ATOM 693 O O . ARG A 1 83 ? -3.542 -3.641 -2.096 1.00 98.38 83 ARG A O 1
ATOM 700 N N . ARG A 1 84 ? -1.447 -4.408 -2.280 1.00 98.25 84 ARG A N 1
ATOM 701 C CA . ARG A 1 84 ? -1.530 -5.272 -1.087 1.00 98.25 84 ARG A CA 1
ATOM 702 C C . ARG A 1 84 ? -1.692 -4.448 0.190 1.00 98.25 84 ARG A C 1
ATOM 704 O O . ARG A 1 84 ? -2.514 -4.803 1.037 1.00 98.25 84 ARG A O 1
ATOM 711 N N . ALA A 1 85 ? -0.943 -3.353 0.317 1.00 98.25 85 ALA A N 1
ATOM 712 C CA . ALA A 1 85 ? -1.037 -2.452 1.460 1.00 98.25 85 ALA A CA 1
ATOM 713 C C . ALA A 1 85 ? -2.422 -1.790 1.552 1.00 98.25 85 ALA A C 1
ATOM 715 O O . ALA A 1 85 ? -3.023 -1.784 2.627 1.00 98.25 85 ALA A O 1
ATOM 716 N N . GLU A 1 86 ? -2.975 -1.315 0.435 1.00 98.31 86 GLU A N 1
ATOM 717 C CA . GLU A 1 86 ? -4.324 -0.738 0.373 1.00 98.31 86 GLU A CA 1
ATOM 718 C C . GLU A 1 86 ? -5.396 -1.732 0.835 1.00 98.31 86 GLU A C 1
ATOM 720 O O . GLU A 1 86 ? -6.217 -1.405 1.696 1.00 98.31 86 GLU A O 1
ATOM 725 N N . ASN A 1 87 ? -5.348 -2.973 0.343 1.00 97.88 87 ASN A N 1
ATOM 726 C CA . ASN A 1 87 ? -6.275 -4.026 0.765 1.00 97.88 87 ASN A CA 1
ATOM 727 C C . ASN A 1 87 ? -6.166 -4.318 2.272 1.00 97.88 87 ASN A C 1
ATOM 729 O O . ASN A 1 87 ? -7.177 -4.485 2.961 1.00 97.88 87 ASN A O 1
ATOM 733 N N . ALA A 1 88 ? -4.942 -4.355 2.809 1.00 97.81 88 ALA A N 1
ATOM 734 C CA . ALA A 1 88 ? -4.715 -4.562 4.236 1.00 97.81 88 ALA A CA 1
ATOM 735 C C . ALA A 1 88 ? -5.270 -3.402 5.081 1.00 97.81 88 ALA A C 1
ATOM 737 O O . ALA A 1 88 ? -5.871 -3.638 6.132 1.00 97.81 88 ALA A O 1
ATOM 738 N N . ILE A 1 89 ? -5.112 -2.159 4.617 1.00 98.31 89 ILE A N 1
ATOM 739 C CA . ILE A 1 89 ? -5.668 -0.967 5.269 1.00 98.31 89 ILE A CA 1
ATOM 740 C C . ILE A 1 89 ? -7.196 -1.022 5.269 1.00 98.31 89 ILE A C 1
ATOM 742 O O . ILE A 1 89 ? -7.803 -0.847 6.325 1.00 98.31 89 ILE A O 1
ATOM 746 N N . GLN A 1 90 ? -7.823 -1.320 4.128 1.00 97.94 90 GLN A N 1
ATOM 747 C CA . GLN A 1 90 ? -9.280 -1.440 4.033 1.00 97.94 90 GLN A CA 1
ATOM 748 C C . GLN A 1 90 ? -9.815 -2.508 4.993 1.00 97.94 90 GLN A C 1
ATOM 750 O O . GLN A 1 90 ? -10.748 -2.249 5.754 1.00 97.94 90 GLN A O 1
ATOM 755 N N . SER A 1 91 ? -9.182 -3.685 5.032 1.00 97.44 91 SER A N 1
ATOM 756 C CA . SER A 1 91 ? -9.548 -4.754 5.967 1.00 97.44 91 SER A CA 1
ATOM 757 C C . SER A 1 91 ? -9.446 -4.298 7.429 1.00 97.44 91 SER A C 1
ATOM 759 O O . SER A 1 91 ? -10.390 -4.481 8.199 1.00 97.44 91 SER A O 1
ATOM 761 N N . LYS A 1 92 ? -8.355 -3.621 7.812 1.00 97.00 92 LYS A N 1
ATOM 762 C CA . LYS A 1 92 ? -8.199 -3.072 9.169 1.00 97.00 92 LYS A CA 1
ATOM 763 C C . LYS A 1 92 ? -9.251 -2.013 9.493 1.00 97.00 92 LYS A C 1
ATOM 765 O O . LYS A 1 92 ? -9.776 -2.024 10.600 1.00 97.00 92 LYS A O 1
ATOM 770 N N . GLN A 1 93 ? -9.599 -1.140 8.550 1.00 97.88 93 GLN A N 1
ATOM 771 C CA . GLN A 1 93 ? -10.656 -0.142 8.740 1.00 97.88 93 GLN A CA 1
ATOM 772 C C . GLN A 1 93 ? -12.026 -0.788 8.977 1.00 97.88 93 GLN A C 1
ATOM 774 O O . GLN A 1 93 ? -12.781 -0.310 9.820 1.00 97.88 93 GLN A O 1
ATOM 779 N N . HIS A 1 94 ? -12.347 -1.881 8.277 1.00 94.75 94 HIS A N 1
ATOM 780 C CA . HIS A 1 94 ? -13.564 -2.650 8.548 1.00 94.75 94 HIS A CA 1
ATOM 781 C C . HIS A 1 94 ? -13.558 -3.247 9.959 1.00 94.75 94 HIS A C 1
ATOM 783 O O . HIS A 1 94 ? -14.554 -3.128 10.670 1.00 94.75 94 HIS A O 1
ATOM 789 N N . THR A 1 95 ? -12.434 -3.826 10.389 1.00 95.94 95 THR A N 1
ATOM 790 C CA . THR A 1 95 ? -12.290 -4.352 11.754 1.00 95.94 95 THR A CA 1
ATOM 791 C C . THR A 1 95 ? -12.428 -3.255 12.808 1.00 95.94 95 THR A C 1
ATOM 793 O O . THR A 1 95 ? -13.097 -3.476 13.810 1.00 95.94 95 THR A O 1
ATOM 796 N N . ILE A 1 96 ? -11.840 -2.076 12.584 1.00 95.69 96 ILE A N 1
ATOM 797 C CA . ILE A 1 96 ? -11.964 -0.929 13.497 1.00 95.69 96 ILE A CA 1
ATOM 798 C C . ILE A 1 96 ? -13.430 -0.513 13.628 1.00 95.69 96 ILE A C 1
ATOM 800 O O . ILE A 1 96 ? -13.930 -0.477 14.744 1.00 95.69 96 ILE A O 1
ATOM 804 N N . ARG A 1 97 ? -14.151 -0.317 12.514 1.00 96.12 97 ARG A N 1
ATOM 805 C CA . ARG A 1 97 ? -15.584 0.035 12.556 1.00 96.12 97 ARG A CA 1
ATOM 806 C C . ARG A 1 97 ? -16.410 -0.990 13.334 1.00 96.12 97 ARG A C 1
ATOM 808 O O . ARG A 1 97 ? -17.219 -0.613 14.172 1.00 96.12 97 ARG A O 1
ATOM 815 N N . TYR A 1 98 ? -16.161 -2.280 13.107 1.00 95.19 98 TYR A N 1
ATOM 816 C CA . TYR A 1 98 ? -16.827 -3.349 13.855 1.00 95.19 98 TYR A CA 1
ATOM 817 C C . TYR A 1 98 ? -16.522 -3.294 15.362 1.00 95.19 98 TYR A C 1
ATOM 819 O O . TYR A 1 98 ? -17.405 -3.515 16.192 1.00 95.19 98 TYR A O 1
ATOM 827 N N . LEU A 1 99 ? -15.273 -3.006 15.738 1.00 93.06 99 LEU A N 1
ATOM 828 C CA . LEU A 1 99 ? -14.891 -2.861 17.141 1.00 93.06 99 LEU A CA 1
ATOM 829 C C . LEU A 1 99 ? -15.517 -1.615 17.776 1.00 93.06 99 LEU A C 1
ATOM 831 O O . LEU A 1 99 ? -15.993 -1.716 18.904 1.00 93.06 99 LEU A O 1
ATOM 835 N N . ASP A 1 100 ? -15.581 -0.494 17.061 1.00 94.00 100 ASP A N 1
ATOM 836 C CA . ASP A 1 100 ? -16.209 0.743 17.537 1.00 94.00 100 ASP A CA 1
ATOM 837 C C . ASP A 1 100 ? -17.708 0.541 17.808 1.00 94.00 100 ASP A C 1
ATOM 839 O O . ASP A 1 100 ? -18.201 0.894 18.880 1.00 94.00 100 ASP A O 1
ATOM 843 N N . GLU A 1 101 ? -18.428 -0.109 16.888 1.00 93.88 101 GLU A N 1
ATOM 844 C CA . GLU A 1 101 ? -19.843 -0.474 17.070 1.00 93.88 101 GLU A CA 1
ATOM 845 C C . GLU A 1 101 ? -20.045 -1.382 18.291 1.00 93.88 101 GLU A C 1
ATOM 847 O O . GLU A 1 101 ? -20.982 -1.212 19.083 1.00 93.88 101 GLU A O 1
ATOM 852 N N . LYS A 1 102 ? -19.133 -2.340 18.477 1.00 91.00 102 LYS A N 1
ATOM 853 C CA . LYS A 1 102 ? -19.164 -3.253 19.616 1.00 91.00 102 LYS A CA 1
ATOM 854 C C . LYS A 1 102 ? -18.899 -2.523 20.933 1.00 91.00 102 LYS A C 1
ATOM 856 O O . LYS A 1 102 ? -19.599 -2.785 21.908 1.00 91.00 102 LYS A O 1
ATOM 861 N N . VAL A 1 103 ? -17.932 -1.609 20.972 1.00 88.56 103 VAL A N 1
ATOM 862 C CA . VAL A 1 103 ? -17.655 -0.774 22.150 1.00 88.56 103 VAL A CA 1
ATOM 863 C C . VAL A 1 103 ? -18.866 0.091 22.481 1.00 88.56 103 VAL A C 1
ATOM 865 O O . VAL A 1 103 ? -19.291 0.095 23.631 1.00 88.56 103 VAL A O 1
ATOM 868 N N . LEU A 1 104 ? -19.480 0.745 21.491 1.00 91.25 104 LEU A N 1
ATOM 869 C CA . LEU A 1 104 ? -20.677 1.563 21.698 1.00 91.25 104 LEU A CA 1
ATOM 870 C C . LEU A 1 104 ? -21.820 0.755 22.327 1.00 91.25 104 LEU A C 1
ATOM 872 O O . LEU A 1 104 ? -22.420 1.187 23.310 1.00 91.25 104 LEU A O 1
ATOM 876 N N . THR A 1 105 ? -22.080 -0.440 21.793 1.00 91.69 105 THR A N 1
ATOM 877 C CA . THR A 1 105 ? -23.120 -1.343 22.309 1.00 91.69 105 THR A CA 1
ATOM 878 C C . THR A 1 105 ? -22.850 -1.731 23.763 1.00 91.69 105 THR A C 1
ATOM 880 O O . THR A 1 105 ? -23.754 -1.732 24.596 1.00 91.69 105 THR A O 1
ATOM 883 N N . LEU A 1 106 ? -21.597 -2.050 24.087 1.00 86.25 106 LEU A N 1
ATOM 884 C CA . LEU A 1 106 ? -21.208 -2.484 25.427 1.00 86.25 106 LEU A CA 1
ATOM 885 C C . LEU A 1 106 ? -21.256 -1.330 26.435 1.00 86.25 106 LEU A C 1
ATOM 887 O O . LEU A 1 106 ? -21.701 -1.529 27.562 1.00 86.25 106 LEU A O 1
ATOM 891 N N . THR A 1 107 ? -20.902 -0.113 26.018 1.00 87.81 107 THR A N 1
ATOM 892 C CA . THR A 1 107 ? -21.074 1.101 26.828 1.00 87.81 107 THR A CA 1
ATOM 893 C C . THR A 1 107 ? -22.546 1.338 27.169 1.00 87.81 107 THR A C 1
ATOM 895 O O . THR A 1 107 ? -22.873 1.528 28.338 1.00 87.81 107 THR A O 1
ATOM 898 N N . GLN A 1 108 ? -23.450 1.241 26.188 1.00 90.38 108 GLN A N 1
ATOM 899 C CA . GLN A 1 108 ? -24.893 1.397 26.421 1.00 90.38 108 GLN A CA 1
ATOM 900 C C . GLN A 1 108 ? -25.445 0.331 27.380 1.00 90.38 108 GLN A C 1
ATOM 902 O O . GLN A 1 108 ? -26.248 0.634 28.262 1.00 90.38 108 GLN A O 1
ATOM 907 N N . GLN A 1 109 ? -24.995 -0.921 27.242 1.00 87.50 109 GLN A N 1
ATOM 908 C CA . GLN A 1 109 ? -25.377 -2.000 28.157 1.00 87.50 109 GLN A CA 1
ATOM 909 C C . GLN A 1 109 ? -24.889 -1.741 29.588 1.00 87.50 109 GLN A C 1
ATOM 911 O O . GLN A 1 109 ? -25.640 -1.970 30.535 1.00 87.50 109 GLN A O 1
ATOM 916 N N . LEU A 1 110 ? -23.664 -1.235 29.760 1.00 85.31 110 LEU A N 1
ATOM 917 C CA . LEU A 1 110 ? -23.124 -0.880 31.075 1.00 85.31 110 LEU A CA 1
ATOM 918 C C . LEU A 1 110 ? -23.906 0.262 31.731 1.00 85.31 110 LEU A C 1
ATOM 920 O O . LEU A 1 110 ? -24.205 0.187 32.922 1.00 85.31 110 LEU A O 1
ATOM 924 N N . GLU A 1 111 ? -24.271 1.296 30.972 1.00 88.44 111 GLU A N 1
ATOM 925 C CA . GLU A 1 111 ? -25.097 2.399 31.477 1.00 88.44 111 GLU A CA 1
ATOM 926 C C . GLU A 1 111 ? -26.476 1.910 31.938 1.00 88.44 111 GLU A C 1
ATOM 928 O O . GLU A 1 111 ? -26.926 2.282 33.024 1.00 88.44 111 GLU A O 1
ATOM 933 N N . ALA A 1 112 ? -27.109 1.017 31.171 1.00 87.81 112 ALA A N 1
ATOM 934 C CA . ALA A 1 112 ? -28.388 0.417 31.541 1.00 87.81 112 ALA A CA 1
ATOM 935 C C . ALA A 1 112 ? -28.288 -0.433 32.821 1.00 87.81 112 ALA A C 1
ATOM 937 O O . ALA A 1 112 ? -29.116 -0.297 33.719 1.00 87.81 112 ALA A O 1
ATOM 938 N N . LEU A 1 113 ? -27.250 -1.270 32.941 1.00 85.50 113 LEU A N 1
ATOM 939 C CA . LEU A 1 113 ? -27.011 -2.074 34.146 1.00 85.50 113 LEU A CA 1
ATOM 940 C C . LEU A 1 113 ? -26.754 -1.200 35.378 1.00 85.50 113 LEU A C 1
ATOM 942 O O . LEU A 1 113 ? -27.224 -1.518 36.470 1.00 85.50 113 LEU A O 1
ATOM 946 N N . LYS A 1 114 ? -26.027 -0.091 35.209 1.00 86.62 114 LYS A N 1
ATOM 947 C CA . LYS A 1 114 ? -25.782 0.866 36.289 1.00 86.62 114 LYS A CA 1
ATOM 948 C C . LYS A 1 114 ? -27.083 1.516 36.756 1.00 86.62 114 LYS A C 1
ATOM 950 O O . LYS A 1 114 ? -27.314 1.581 37.958 1.00 86.62 114 LYS A O 1
ATOM 955 N N . ALA A 1 115 ? -27.935 1.948 35.826 1.00 89.69 115 ALA A N 1
ATOM 956 C CA . ALA A 1 115 ? -29.243 2.509 36.157 1.00 89.69 115 ALA A CA 1
ATOM 957 C C . ALA A 1 115 ? -30.127 1.498 36.911 1.00 89.69 115 ALA A C 1
ATOM 959 O O . ALA A 1 115 ? -30.679 1.837 37.954 1.00 89.69 115 ALA A O 1
ATOM 960 N N . GLU A 1 116 ? -30.187 0.245 36.443 1.00 87.31 116 GLU A N 1
ATOM 961 C CA . GLU A 1 116 ? -30.939 -0.835 37.102 1.00 87.31 116 GLU A CA 1
ATOM 962 C C . GLU A 1 116 ? -30.420 -1.114 38.529 1.00 87.31 116 GLU A C 1
ATOM 964 O O . GLU A 1 116 ? -31.202 -1.345 39.452 1.00 87.31 116 GLU A O 1
ATOM 969 N N .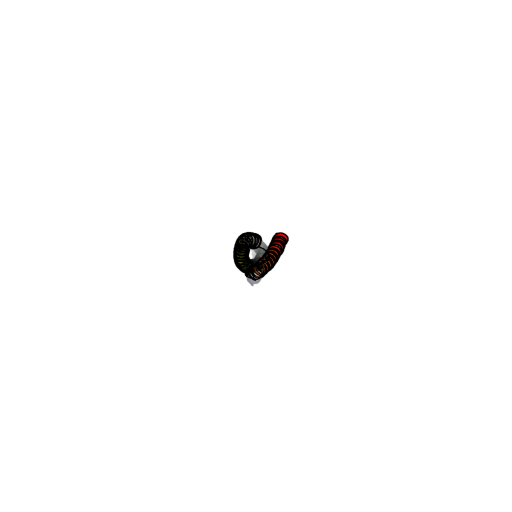 SER A 1 117 ? -29.098 -1.086 38.734 1.00 85.50 117 SER A N 1
ATOM 970 C CA . SER A 1 117 ? -28.486 -1.274 40.057 1.00 85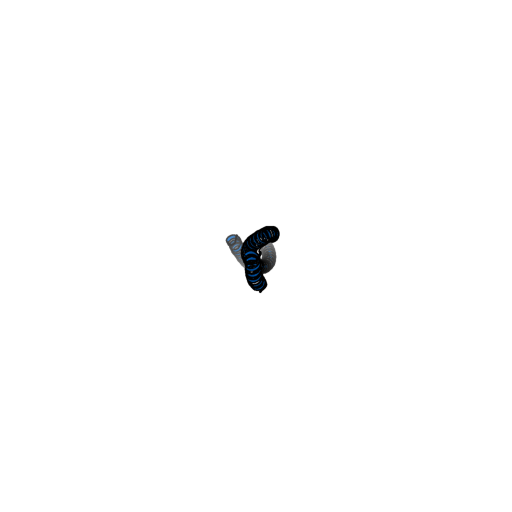.50 117 SER A CA 1
ATOM 971 C C . SER A 1 117 ? -28.857 -0.148 41.029 1.00 85.50 117 SER A C 1
ATOM 973 O O . SER A 1 117 ? -29.248 -0.423 42.163 1.00 85.50 117 SER A O 1
ATOM 975 N N . GLU A 1 118 ? -28.797 1.111 40.586 1.00 90.00 118 GLU A N 1
ATOM 976 C CA . GLU A 1 118 ? -29.186 2.268 41.406 1.00 90.00 118 GLU A CA 1
ATOM 977 C C . GLU A 1 118 ? -30.682 2.250 41.759 1.00 90.00 118 GLU A C 1
ATOM 979 O O . GLU A 1 118 ? -31.048 2.511 42.905 1.00 90.00 118 GLU A O 1
ATOM 984 N N . GLU A 1 119 ? -31.549 1.864 40.818 1.00 93.56 119 GLU A N 1
ATOM 985 C CA . GLU A 1 119 ? -32.986 1.699 41.073 1.00 93.56 119 GLU A CA 1
ATOM 986 C C . GLU A 1 119 ? -33.248 0.640 42.156 1.00 93.56 119 GLU A C 1
ATOM 988 O O . GLU A 1 119 ? -33.984 0.884 43.114 1.00 93.56 119 GLU A O 1
ATOM 993 N N . ARG A 1 120 ? -32.585 -0.519 42.063 1.00 87.81 120 ARG A N 1
ATOM 994 C CA . ARG A 1 120 ? -32.701 -1.588 43.068 1.00 87.81 120 ARG A CA 1
ATOM 995 C C . ARG A 1 120 ? -32.176 -1.154 44.433 1.00 87.81 120 ARG A C 1
ATOM 997 O O . ARG A 1 120 ? -32.802 -1.476 45.438 1.00 87.81 120 ARG A O 1
ATOM 1004 N N . LYS A 1 121 ? -31.063 -0.414 44.486 1.00 91.00 121 LYS A N 1
ATOM 1005 C CA . LYS A 1 121 ? -30.530 0.150 45.739 1.00 91.00 121 LYS A CA 1
ATOM 1006 C C . LYS A 1 121 ? -31.529 1.104 46.391 1.00 91.00 121 LYS A C 1
ATOM 1008 O O . LYS A 1 121 ? -31.754 1.007 47.595 1.00 91.00 121 LYS A O 1
ATOM 1013 N N . ALA A 1 122 ? -32.171 1.969 45.606 1.00 93.75 122 ALA A N 1
ATOM 1014 C CA . ALA A 1 122 ? -33.214 2.857 46.111 1.00 93.75 122 ALA A CA 1
ATOM 1015 C C . ALA A 1 122 ? -34.434 2.080 46.640 1.00 93.75 122 ALA A C 1
ATOM 1017 O O . ALA A 1 122 ? -34.950 2.412 47.708 1.00 93.75 122 ALA A O 1
ATOM 1018 N N . HIS A 1 123 ? -34.864 1.021 45.942 1.00 91.00 123 HIS A N 1
ATOM 1019 C CA . HIS A 1 123 ? -35.968 0.159 46.388 1.00 91.00 123 HIS A CA 1
ATOM 1020 C C . HIS A 1 123 ? -35.634 -0.585 47.692 1.00 91.00 123 HIS A C 1
ATOM 1022 O O . HIS A 1 123 ? -36.447 -0.613 48.614 1.00 91.00 123 HIS A O 1
ATOM 1028 N N . ILE A 1 124 ? -34.406 -1.103 47.827 1.00 90.38 124 ILE A N 1
ATOM 1029 C CA . ILE A 1 124 ? -33.916 -1.710 49.076 1.00 90.38 124 ILE A CA 1
ATOM 1030 C C . ILE A 1 124 ? -34.011 -0.717 50.240 1.00 90.38 124 ILE A C 1
ATOM 1032 O O . ILE A 1 124 ? -34.479 -1.084 51.317 1.00 90.38 124 ILE A O 1
ATOM 1036 N N . GLU A 1 125 ? -33.593 0.533 50.038 1.00 93.06 125 GLU A N 1
ATOM 1037 C CA . GLU A 1 125 ? -33.626 1.547 51.095 1.00 93.06 125 GLU A CA 1
ATOM 1038 C C . GLU A 1 125 ? -35.063 1.881 51.522 1.00 93.06 125 GLU A C 1
ATOM 1040 O O . GLU A 1 125 ? -35.364 1.969 52.712 1.00 93.06 125 GLU A O 1
ATOM 1045 N N . GLN A 1 126 ? -35.989 1.970 50.563 1.00 93.56 126 GLN A N 1
ATOM 1046 C CA . GLN A 1 126 ? -37.412 2.146 50.860 1.00 93.56 126 GLN A CA 1
ATOM 1047 C C . GLN A 1 126 ? -37.985 0.968 51.657 1.00 93.56 126 GLN A C 1
ATOM 1049 O O . GLN A 1 126 ? -38.707 1.181 52.634 1.00 93.56 126 GLN A O 1
ATOM 1054 N N . LEU A 1 127 ? -37.655 -0.270 51.279 1.00 88.31 127 LEU A N 1
ATOM 1055 C CA . LEU A 1 127 ? -38.086 -1.461 52.010 1.00 88.31 127 LEU A CA 1
ATOM 1056 C C . LEU A 1 127 ? -37.506 -1.498 53.428 1.00 88.31 127 LEU A C 1
ATOM 1058 O O . LEU A 1 127 ? -38.232 -1.846 54.357 1.00 88.31 127 LEU A O 1
ATOM 1062 N N . LYS A 1 128 ? -36.245 -1.092 53.627 1.00 90.81 128 LYS A N 1
ATOM 1063 C CA . LYS A 1 128 ? -35.624 -0.996 54.961 1.00 90.81 128 LYS A CA 1
ATOM 1064 C C . LYS A 1 128 ? -36.388 -0.038 55.873 1.00 90.81 128 LYS A C 1
ATOM 1066 O O . LYS A 1 128 ? -36.743 -0.429 56.983 1.00 90.81 128 LYS A O 1
ATOM 1071 N N . VAL A 1 129 ? -36.749 1.148 55.378 1.00 92.88 129 VAL A N 1
ATOM 1072 C CA . VAL A 1 129 ? -37.590 2.102 56.124 1.00 92.88 129 VAL A CA 1
ATOM 1073 C C . VAL A 1 129 ? -38.953 1.492 56.477 1.00 92.88 129 VAL A C 1
ATOM 1075 O O . VAL A 1 129 ? -39.422 1.625 57.607 1.00 92.88 129 VAL A O 1
ATOM 1078 N N . GLN A 1 130 ? -39.592 0.779 55.543 1.00 88.12 130 GLN A N 1
ATOM 1079 C CA . GLN A 1 130 ? -40.877 0.116 55.801 1.00 88.12 130 GLN A CA 1
ATOM 1080 C C . GLN A 1 130 ? -40.768 -1.026 56.824 1.00 88.12 130 GLN A C 1
ATOM 1082 O O . GLN A 1 130 ? -41.681 -1.213 57.623 1.00 88.12 130 GLN A O 1
ATOM 1087 N N . ILE A 1 131 ? -39.671 -1.787 56.803 1.00 88.06 131 ILE A N 1
ATOM 1088 C CA . ILE A 1 131 ? -39.369 -2.851 57.772 1.00 88.06 131 ILE A CA 1
ATOM 1089 C C . ILE A 1 131 ? -39.189 -2.253 59.170 1.00 88.06 131 ILE A C 1
ATOM 1091 O O . ILE A 1 131 ? -39.719 -2.799 60.135 1.00 88.06 131 ILE A O 1
ATOM 1095 N N . GLU A 1 132 ? -38.466 -1.139 59.299 1.00 89.62 132 GLU A N 1
ATOM 1096 C CA . GLU A 1 132 ? -38.292 -0.446 60.581 1.00 89.62 132 GLU A CA 1
ATOM 1097 C C . GLU A 1 132 ? -39.617 0.093 61.130 1.00 89.62 132 GLU A C 1
ATOM 1099 O O . GLU A 1 132 ? -39.902 -0.077 62.317 1.00 89.62 132 GLU A O 1
ATOM 1104 N N . ALA A 1 133 ? -40.455 0.679 60.269 1.00 86.44 133 ALA A N 1
ATOM 1105 C CA . ALA A 1 133 ? -41.790 1.136 60.647 1.00 86.44 133 ALA A CA 1
ATOM 1106 C C . ALA A 1 133 ? -42.682 -0.027 61.119 1.00 86.44 133 ALA A C 1
ATOM 1108 O O . ALA A 1 133 ? -43.237 0.041 62.212 1.00 86.44 133 ALA A O 1
ATOM 1109 N N . ALA A 1 134 ? -42.742 -1.124 60.357 1.00 83.12 134 ALA A N 1
ATOM 1110 C CA . ALA A 1 134 ? -43.524 -2.306 60.721 1.00 83.12 134 ALA A CA 1
ATOM 1111 C C . ALA A 1 134 ? -43.025 -2.957 62.025 1.00 83.12 134 ALA A C 1
ATOM 1113 O O . ALA A 1 134 ? -43.829 -3.341 62.868 1.00 83.12 134 ALA A O 1
ATOM 1114 N N . ARG A 1 135 ? -41.703 -3.019 62.253 1.00 85.44 135 ARG A N 1
ATOM 1115 C CA . ARG A 1 135 ? -41.130 -3.476 63.537 1.00 85.44 135 ARG A CA 1
ATOM 1116 C C . ARG A 1 135 ? -41.593 -2.619 64.710 1.00 85.44 135 ARG A C 1
ATOM 1118 O O . ARG A 1 135 ? -41.824 -3.144 65.795 1.00 85.44 135 ARG A O 1
ATOM 1125 N N . LYS A 1 136 ? -41.689 -1.305 64.511 1.00 86.56 136 LYS A N 1
ATOM 1126 C CA . LYS A 1 136 ? -42.168 -0.384 65.541 1.00 86.56 136 LYS A CA 1
ATOM 1127 C C . LYS A 1 136 ? -43.657 -0.596 65.829 1.00 86.56 136 LYS A C 1
ATOM 1129 O O . LYS A 1 136 ? -44.013 -0.673 66.996 1.00 86.56 136 LYS A O 1
ATOM 1134 N N . GLU A 1 137 ? -44.484 -0.752 64.797 1.00 83.75 137 GLU A N 1
ATOM 1135 C CA . GLU A 1 137 ? -45.919 -1.045 64.942 1.00 83.75 137 GLU A CA 1
ATOM 1136 C C . GLU A 1 137 ? -46.169 -2.375 65.667 1.00 83.75 137 GLU A C 1
ATOM 1138 O O . GLU A 1 137 ? -46.973 -2.414 66.592 1.00 83.75 137 GLU A O 1
ATOM 1143 N N . ILE A 1 138 ? -45.427 -3.435 65.324 1.00 82.56 138 ILE A N 1
ATOM 1144 C CA . ILE A 1 138 ? -45.484 -4.734 66.023 1.00 82.56 138 ILE A CA 1
ATOM 1145 C C . ILE A 1 138 ? -45.151 -4.565 67.513 1.00 82.56 138 ILE A C 1
ATOM 1147 O O . ILE A 1 138 ? -45.893 -5.034 68.374 1.00 82.56 138 ILE A O 1
ATOM 1151 N N . ASN A 1 139 ? -44.076 -3.835 67.831 1.00 82.19 139 ASN A N 1
ATOM 1152 C CA . ASN A 1 139 ? -43.689 -3.565 69.220 1.00 82.19 139 ASN A CA 1
ATOM 1153 C C . ASN A 1 139 ? -44.735 -2.734 69.988 1.00 82.19 139 ASN A C 1
ATOM 1155 O O . ASN A 1 139 ? -44.816 -2.844 71.210 1.00 82.19 139 ASN A O 1
ATOM 1159 N N . GLU A 1 140 ? -45.493 -1.874 69.302 1.00 81.69 140 GLU A N 1
ATOM 1160 C CA . GLU A 1 140 ? -46.547 -1.045 69.900 1.00 81.69 140 GLU A CA 1
ATOM 1161 C C . GLU A 1 140 ? -47.882 -1.798 70.064 1.00 81.69 140 GLU A C 1
ATOM 1163 O O . GLU A 1 140 ? -48.631 -1.481 70.988 1.00 81.69 140 GLU A O 1
ATOM 1168 N N . ALA A 1 141 ? -48.171 -2.796 69.218 1.00 76.75 141 ALA A N 1
ATOM 1169 C CA . ALA A 1 141 ? -49.397 -3.602 69.267 1.00 76.75 141 ALA A CA 1
ATOM 1170 C C . ALA A 1 141 ? -49.427 -4.611 70.437 1.00 76.75 141 ALA A C 1
ATOM 1172 O O . ALA A 1 141 ? -50.487 -4.845 71.016 1.00 76.75 141 ALA A O 1
ATOM 1173 N N . GLY A 1 142 ? -48.266 -5.144 70.839 1.00 63.50 142 GLY A N 1
ATOM 1174 C CA . GLY A 1 142 ? -48.141 -6.118 71.933 1.00 63.50 142 GLY A CA 1
ATOM 1175 C C . GLY A 1 142 ? -48.541 -7.559 71.558 1.00 63.50 142 GLY A C 1
ATOM 1176 O O . GLY A 1 142 ? -49.191 -7.800 70.543 1.00 63.50 142 GLY A O 1
ATOM 1177 N N . ASP A 1 143 ? -48.140 -8.524 72.399 1.00 61.22 143 ASP A N 1
ATOM 1178 C CA . ASP A 1 143 ? -48.197 -9.982 72.133 1.00 61.22 143 ASP A CA 1
ATOM 1179 C C . ASP A 1 143 ? -49.617 -10.594 72.046 1.00 61.22 143 ASP A C 1
ATOM 1181 O O . ASP A 1 143 ? -49.759 -11.745 71.640 1.00 61.22 143 ASP A O 1
ATOM 1185 N N . ASP A 1 144 ? -50.674 -9.865 72.422 1.00 56.25 144 ASP A N 1
ATOM 1186 C CA . ASP A 1 144 ? -52.025 -10.432 72.608 1.00 56.25 144 ASP A CA 1
ATOM 1187 C C . ASP A 1 144 ? -52.993 -10.203 71.423 1.00 56.25 144 ASP A C 1
ATOM 1189 O O . ASP A 1 144 ? -54.154 -10.619 71.495 1.00 56.25 144 ASP A O 1
ATOM 1193 N N . ASP A 1 145 ? -52.557 -9.556 70.333 1.00 59.81 145 ASP A N 1
ATOM 1194 C CA . ASP A 1 145 ? -53.424 -9.227 69.192 1.00 59.81 145 ASP A CA 1
ATOM 1195 C C . ASP A 1 145 ? -53.179 -10.146 67.976 1.00 59.81 145 ASP A C 1
ATOM 1197 O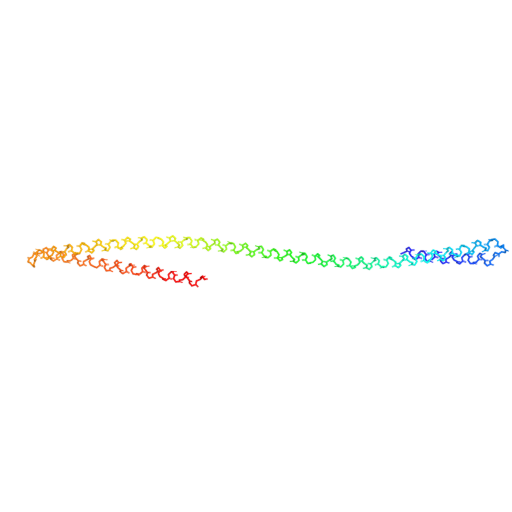 O . ASP A 1 145 ? -52.059 -10.325 67.509 1.00 59.81 145 ASP A O 1
ATOM 1201 N N . ILE A 1 146 ? -54.246 -10.708 67.396 1.00 57.56 146 ILE A N 1
ATOM 1202 C CA . ILE A 1 146 ? -54.178 -11.576 66.195 1.00 57.56 146 ILE A CA 1
ATOM 1203 C C . ILE A 1 146 ? -53.629 -10.797 64.978 1.00 57.56 146 ILE A C 1
ATOM 1205 O O . ILE A 1 146 ? -53.143 -11.386 64.011 1.00 57.56 146 ILE A O 1
ATOM 1209 N N . GLY A 1 147 ? -53.683 -9.461 65.021 1.00 63.00 147 GLY A N 1
ATOM 1210 C CA . GLY A 1 147 ? -53.056 -8.585 64.031 1.00 63.00 147 GLY A CA 1
ATOM 1211 C C . GLY A 1 147 ? -51.522 -8.622 64.039 1.00 63.00 147 GLY A C 1
ATOM 1212 O O . GLY A 1 147 ? -50.916 -8.352 63.001 1.00 63.00 147 GLY A O 1
ATOM 1213 N N . THR A 1 148 ? -50.896 -8.997 65.159 1.00 72.31 148 THR A N 1
ATOM 1214 C CA . THR A 1 148 ? -49.436 -9.014 65.325 1.00 72.31 148 THR A CA 1
ATOM 1215 C C . THR A 1 148 ? -48.792 -10.126 64.483 1.00 72.31 148 THR A C 1
ATOM 1217 O O . THR A 1 148 ? -47.832 -9.858 63.764 1.00 72.31 148 THR A O 1
ATOM 1220 N N . ASP A 1 149 ? -49.403 -11.317 64.426 1.00 79.19 149 ASP A N 1
ATOM 1221 C CA . ASP A 1 149 ? -48.949 -12.447 63.590 1.00 79.19 149 ASP A CA 1
ATOM 1222 C C . ASP A 1 149 ? -48.939 -12.118 62.081 1.00 79.19 149 ASP A C 1
ATOM 1224 O O . ASP A 1 149 ? -48.066 -12.553 61.324 1.00 79.19 149 ASP A O 1
ATOM 1228 N N . GLU A 1 150 ? -49.937 -11.366 61.604 1.00 80.44 150 GLU A N 1
ATOM 1229 C CA . GLU A 1 150 ? -50.036 -10.980 60.190 1.00 80.44 150 GLU A CA 1
ATOM 1230 C C . GLU A 1 150 ? -49.020 -9.885 59.834 1.00 80.44 150 GLU A C 1
ATOM 1232 O O . GLU A 1 150 ? -48.405 -9.930 58.764 1.00 80.44 150 GLU A O 1
ATOM 1237 N N . LEU A 1 151 ? -48.784 -8.936 60.746 1.00 79.69 151 LEU A N 1
ATOM 1238 C CA . LEU A 1 151 ? -47.724 -7.937 60.600 1.00 79.69 151 LEU A CA 1
ATOM 1239 C C . LEU A 1 151 ? -46.335 -8.589 60.595 1.00 79.69 151 LEU A C 1
ATOM 1241 O O . LEU A 1 151 ? -45.492 -8.216 59.775 1.00 79.69 151 LEU A O 1
ATOM 1245 N N . GLU A 1 152 ? -46.102 -9.597 61.440 1.00 82.75 152 GLU A N 1
ATOM 1246 C CA . GLU A 1 152 ? -44.858 -10.373 61.449 1.00 82.75 152 GLU A CA 1
ATOM 1247 C C . GLU A 1 152 ? -44.625 -11.114 60.126 1.00 82.75 152 GLU A C 1
ATOM 1249 O O . GLU A 1 152 ? -43.526 -11.034 59.570 1.00 82.75 152 GLU A O 1
ATOM 1254 N N . ARG A 1 153 ? -45.656 -11.745 59.542 1.00 85.50 153 ARG A N 1
ATOM 1255 C CA . ARG A 1 153 ? -45.540 -12.359 58.204 1.00 85.50 153 ARG A CA 1
ATOM 1256 C C . ARG A 1 153 ? -45.195 -11.344 57.122 1.00 85.50 153 ARG A C 1
ATOM 1258 O O . ARG A 1 153 ? -44.337 -11.609 56.279 1.00 85.50 153 ARG A O 1
ATOM 1265 N N . GLN A 1 154 ? -45.850 -10.184 57.117 1.00 83.88 154 GLN A N 1
ATOM 1266 C CA . GLN A 1 154 ? -45.555 -9.134 56.137 1.00 83.88 154 GLN A CA 1
ATOM 1267 C C . GLN A 1 154 ? -44.129 -8.600 56.295 1.00 83.88 154 GLN A C 1
ATOM 1269 O O . GLN A 1 154 ? -43.445 -8.350 55.298 1.00 83.88 154 GLN A O 1
ATOM 1274 N N . LEU A 1 155 ? -43.660 -8.463 57.535 1.00 86.00 155 LEU A N 1
ATOM 1275 C CA . LEU A 1 155 ? -42.292 -8.078 57.845 1.00 86.00 155 LEU A CA 1
ATOM 1276 C C . LEU A 1 155 ? -41.283 -9.107 57.311 1.00 86.00 155 LEU A C 1
ATOM 1278 O O . LEU A 1 155 ? -40.271 -8.721 56.723 1.00 86.00 155 LEU A O 1
ATOM 1282 N N . GLU A 1 156 ? -41.560 -10.397 57.490 1.00 89.00 156 GLU A N 1
ATOM 1283 C CA . GLU A 1 156 ? -40.707 -11.491 57.025 1.00 89.00 156 GLU A CA 1
ATOM 1284 C C . GLU A 1 156 ? -40.634 -11.539 55.488 1.00 89.00 156 GLU A C 1
ATOM 1286 O O . GLU A 1 156 ? -39.540 -11.627 54.926 1.00 89.00 156 GLU A O 1
ATOM 1291 N N . MET A 1 157 ? -41.763 -11.342 54.792 1.00 88.81 157 MET A N 1
ATOM 1292 C CA . MET A 1 157 ? -41.777 -11.225 53.327 1.00 88.81 157 MET A CA 1
ATOM 1293 C C . MET A 1 157 ? -40.938 -10.044 52.825 1.00 88.81 157 MET A C 1
ATOM 1295 O O . MET A 1 157 ? -40.152 -10.209 51.893 1.00 88.81 157 MET A O 1
ATOM 1299 N N . LYS A 1 158 ? -41.062 -8.860 53.443 1.00 84.69 158 LYS A N 1
ATOM 1300 C CA . LYS A 1 158 ? -40.263 -7.684 53.051 1.00 84.69 158 LYS A CA 1
ATOM 1301 C C . LYS A 1 158 ? -38.771 -7.893 53.307 1.00 84.69 158 LYS A C 1
ATOM 1303 O O . LYS A 1 158 ? -37.945 -7.438 52.521 1.00 84.69 158 LYS A O 1
ATOM 1308 N N . GLN A 1 159 ? -38.407 -8.588 54.385 1.00 85.19 159 GLN A N 1
ATOM 1309 C CA . GLN A 1 159 ? -37.011 -8.936 54.665 1.00 85.19 159 GLN A CA 1
ATOM 1310 C C . GLN A 1 159 ? -36.440 -9.908 53.632 1.00 85.19 159 GLN A C 1
ATOM 1312 O O . GLN A 1 159 ? -35.290 -9.748 53.219 1.00 85.19 159 GLN A O 1
ATOM 1317 N N . GLU A 1 160 ? -37.232 -10.885 53.194 1.00 91.44 160 GLU A N 1
ATOM 1318 C CA . GLU A 1 160 ? -36.826 -11.796 52.126 1.00 91.44 160 GLU A CA 1
ATOM 1319 C C . GLU A 1 160 ? -36.708 -11.071 50.777 1.00 91.44 160 GLU A C 1
ATOM 1321 O O . GLU A 1 160 ? -35.747 -11.294 50.039 1.00 91.44 160 GLU A O 1
ATOM 1326 N N . GLU A 1 161 ? -37.612 -10.131 50.482 1.00 90.00 161 GLU A N 1
ATOM 1327 C CA . GLU A 1 161 ? -37.515 -9.275 49.295 1.00 90.00 161 GLU A CA 1
ATOM 1328 C C . GLU A 1 161 ? -36.216 -8.453 49.299 1.00 90.00 161 GLU A C 1
ATOM 1330 O O . GLU A 1 161 ? -35.479 -8.467 48.311 1.00 90.00 161 GLU A O 1
ATOM 1335 N N . VAL A 1 162 ? -35.873 -7.809 50.424 1.00 89.75 162 VAL A N 1
ATOM 1336 C CA . VAL A 1 162 ? -34.599 -7.085 50.582 1.00 89.75 162 VAL A CA 1
ATOM 1337 C C . VAL A 1 162 ? -33.407 -8.008 50.340 1.00 89.75 162 VAL A C 1
ATOM 1339 O O . VAL A 1 162 ? -32.510 -7.654 49.577 1.00 89.75 162 VAL A O 1
ATOM 1342 N N . ARG A 1 163 ? -33.404 -9.206 50.934 1.00 91.38 163 ARG A N 1
ATOM 1343 C CA . ARG A 1 163 ? -32.308 -10.174 50.789 1.00 91.38 163 ARG A CA 1
ATOM 1344 C C . ARG A 1 163 ? -32.117 -10.604 49.331 1.00 91.38 163 ARG A C 1
ATOM 1346 O O . ARG A 1 163 ? -30.990 -10.622 48.840 1.00 91.38 163 ARG A O 1
ATOM 1353 N N . SER A 1 164 ? -33.212 -10.886 48.625 1.00 93.25 164 SER A N 1
ATOM 1354 C CA . SER A 1 164 ? -33.215 -11.204 47.191 1.00 93.25 164 SER A CA 1
ATOM 1355 C C . SER A 1 164 ? -32.672 -10.050 46.341 1.00 93.25 164 SER A C 1
ATOM 1357 O O . SER A 1 164 ? -31.866 -10.265 45.432 1.00 93.25 164 SER A O 1
ATOM 1359 N N . LEU A 1 165 ? -33.073 -8.812 46.632 1.00 87.50 165 LEU A N 1
ATOM 1360 C CA . LEU A 1 165 ? -32.601 -7.641 45.896 1.00 87.50 165 LEU A CA 1
ATOM 1361 C C . LEU A 1 165 ? -31.114 -7.365 46.149 1.00 87.50 165 LEU A C 1
ATOM 1363 O O . LEU A 1 165 ? -30.388 -7.084 45.197 1.00 87.50 165 LEU A O 1
ATOM 1367 N N . GLU A 1 166 ? -30.647 -7.492 47.393 1.00 89.06 166 GLU A N 1
ATOM 1368 C CA . GLU A 1 166 ? -29.230 -7.350 47.754 1.00 89.06 166 GLU A CA 1
ATOM 1369 C C . GLU A 1 166 ? -28.361 -8.402 47.045 1.00 89.06 166 GLU A C 1
ATOM 1371 O O . GLU A 1 166 ? -27.284 -8.079 46.538 1.00 89.06 166 GLU A O 1
ATOM 1376 N N . GLU A 1 167 ? -28.846 -9.641 46.935 1.00 92.50 167 GLU A N 1
ATOM 1377 C CA . GLU A 1 167 ? -28.197 -10.706 46.161 1.00 92.50 167 GLU A CA 1
ATOM 1378 C C . GLU A 1 167 ? -28.082 -10.337 44.671 1.00 92.50 167 GLU A C 1
ATOM 1380 O O . GLU A 1 167 ? -27.026 -10.488 44.051 1.00 92.50 167 GLU A O 1
ATOM 1385 N N . GLN A 1 168 ? -29.159 -9.805 44.086 1.00 87.50 168 GLN A N 1
ATOM 1386 C CA . GLN A 1 168 ? -29.176 -9.391 42.683 1.00 87.50 168 GLN A CA 1
ATOM 1387 C C . GLN A 1 168 ? -28.237 -8.204 42.418 1.00 87.50 168 GLN A C 1
ATOM 1389 O O . GLN A 1 168 ? -27.544 -8.206 41.398 1.00 87.50 168 GLN A O 1
ATOM 1394 N N . VAL A 1 169 ? -28.163 -7.231 43.333 1.00 88.75 169 VAL A N 1
ATOM 1395 C CA . VAL A 1 169 ? -27.208 -6.112 43.253 1.00 88.75 169 VAL A CA 1
ATOM 1396 C C . VAL A 1 169 ? -25.772 -6.630 43.308 1.00 88.75 169 VAL A C 1
ATOM 1398 O O . VAL A 1 169 ? -24.992 -6.303 42.416 1.00 88.75 169 VAL A O 1
ATOM 1401 N N . ARG A 1 170 ? -25.439 -7.509 44.264 1.00 90.00 170 ARG A N 1
ATOM 1402 C CA . ARG A 1 170 ? -24.098 -8.118 44.356 1.00 90.00 170 ARG A CA 1
ATOM 1403 C C . ARG A 1 170 ? -23.698 -8.844 43.075 1.00 90.00 170 ARG A C 1
ATOM 1405 O O . ARG A 1 170 ? -22.583 -8.666 42.593 1.00 90.00 170 ARG A O 1
ATOM 1412 N N . ASN A 1 171 ? -24.605 -9.629 42.493 1.00 88.50 171 ASN A N 1
ATOM 1413 C CA . ASN A 1 171 ? -24.332 -10.332 41.238 1.00 88.50 171 ASN A CA 1
ATOM 1414 C C . ASN A 1 171 ? -24.073 -9.366 40.071 1.00 88.50 171 ASN A C 1
ATOM 1416 O O . ASN A 1 171 ? -23.194 -9.617 39.248 1.00 88.50 171 ASN A O 1
ATOM 1420 N N . LYS A 1 172 ? -24.809 -8.252 39.995 1.00 83.06 172 LYS A N 1
ATOM 1421 C CA . LYS A 1 172 ? -24.614 -7.223 38.961 1.00 83.06 172 LYS A CA 1
ATOM 1422 C C . LYS A 1 172 ? -23.305 -6.451 39.159 1.00 83.06 172 LYS A C 1
ATOM 1424 O O . LYS A 1 172 ? -22.622 -6.170 38.178 1.00 83.06 172 LYS A O 1
ATOM 1429 N N . GLU A 1 173 ? -22.929 -6.153 40.401 1.00 84.94 173 GLU A N 1
ATOM 1430 C CA . GLU A 1 173 ? -21.646 -5.519 40.737 1.00 84.94 173 GLU A CA 1
ATOM 1431 C C . GLU A 1 173 ? -20.460 -6.434 40.398 1.00 84.94 173 GLU A C 1
ATOM 1433 O O . GLU A 1 173 ? -19.518 -5.995 39.743 1.00 84.94 173 GLU A O 1
ATOM 1438 N N . ALA A 1 174 ? -20.548 -7.730 40.709 1.00 87.00 174 ALA A N 1
ATOM 1439 C CA . ALA A 1 174 ? -19.527 -8.704 40.323 1.00 87.00 174 ALA A CA 1
ATOM 1440 C C . ALA A 1 174 ? -19.375 -8.822 38.794 1.00 87.00 174 ALA A C 1
ATOM 1442 O O . ALA A 1 174 ? -18.257 -8.870 38.278 1.00 87.00 174 ALA A O 1
ATOM 1443 N N . GLN A 1 175 ? -20.491 -8.816 38.052 1.00 82.69 175 GLN A N 1
ATOM 1444 C CA . GLN A 1 175 ? -20.460 -8.779 36.585 1.00 82.69 175 GLN A CA 1
ATOM 1445 C C . GLN A 1 175 ? -19.776 -7.514 36.057 1.00 82.69 175 GLN A C 1
ATOM 1447 O O . GLN A 1 175 ? -19.047 -7.592 35.070 1.00 82.69 175 GLN A O 1
ATOM 1452 N N . TYR A 1 176 ? -19.995 -6.363 36.698 1.00 80.88 176 TYR A N 1
ATOM 1453 C CA . TYR A 1 176 ? -19.354 -5.101 36.330 1.00 80.88 176 TYR A CA 1
ATOM 1454 C C . TYR A 1 176 ? -17.835 -5.142 36.546 1.00 80.88 176 TYR A C 1
ATOM 1456 O O . TYR A 1 176 ? -17.080 -4.738 35.658 1.00 80.88 176 TYR A O 1
ATOM 1464 N N . ASP A 1 177 ? -17.380 -5.672 37.681 1.00 84.12 177 ASP A N 1
ATOM 1465 C CA . ASP A 1 177 ? -15.954 -5.782 37.998 1.00 84.12 177 ASP A CA 1
ATOM 1466 C C . ASP A 1 177 ? -15.222 -6.735 37.041 1.00 84.12 177 ASP A C 1
ATOM 1468 O O . ASP A 1 177 ? -14.168 -6.381 36.506 1.00 84.12 177 ASP A O 1
ATOM 1472 N N . GLU A 1 178 ? -15.822 -7.886 36.717 1.00 84.81 178 GLU A N 1
ATOM 1473 C CA . GLU A 1 178 ? -15.276 -8.818 35.720 1.00 84.81 178 GLU A CA 1
ATOM 1474 C C . GLU A 1 178 ? -15.158 -8.155 34.334 1.00 84.81 178 GLU A C 1
ATOM 1476 O O . GLU A 1 178 ? -14.183 -8.344 33.597 1.00 84.81 178 GLU A O 1
ATOM 1481 N N . TRP A 1 179 ? -16.153 -7.346 33.965 1.00 79.94 179 TRP A N 1
ATOM 1482 C CA . TRP A 1 179 ? -16.144 -6.597 32.713 1.00 79.94 179 TRP A CA 1
ATOM 1483 C C . TRP A 1 179 ? -15.030 -5.547 32.683 1.00 79.94 179 TRP A C 1
ATOM 1485 O O . TRP A 1 179 ? -14.301 -5.429 31.694 1.00 79.94 179 TRP A O 1
ATOM 1495 N N . ARG A 1 180 ? -14.862 -4.814 33.785 1.00 79.44 180 ARG A N 1
ATOM 1496 C CA . ARG A 1 180 ? -13.830 -3.790 33.952 1.00 79.44 180 ARG A CA 1
ATOM 1497 C C . ARG A 1 180 ? -12.420 -4.378 33.864 1.00 79.44 180 ARG A C 1
ATOM 1499 O O . ARG A 1 180 ? -11.568 -3.798 33.189 1.00 79.44 180 ARG A O 1
ATOM 1506 N N . GLU A 1 181 ? -12.173 -5.537 34.474 1.00 82.62 181 GLU A N 1
ATOM 1507 C CA . GLU A 1 181 ? -10.888 -6.244 34.358 1.00 82.62 181 GLU A CA 1
ATOM 1508 C C . GLU A 1 181 ? -10.593 -6.682 32.918 1.00 82.62 181 GLU A C 1
ATOM 1510 O O . GLU A 1 181 ? -9.491 -6.451 32.412 1.00 82.62 181 GLU A O 1
ATOM 1515 N N . LYS A 1 182 ? -11.585 -7.242 32.212 1.00 77.19 182 LYS A N 1
ATOM 1516 C CA . LYS A 1 182 ? -11.430 -7.671 30.809 1.00 77.19 182 LYS A CA 1
ATOM 1517 C C . LYS A 1 182 ? -11.098 -6.523 29.856 1.00 77.19 182 LYS A C 1
ATOM 1519 O O . LYS A 1 182 ? -10.437 -6.758 28.841 1.00 77.19 182 LYS A O 1
ATOM 1524 N N . VAL A 1 183 ? -11.563 -5.310 30.151 1.00 71.25 183 VAL A N 1
ATOM 1525 C CA . VAL A 1 183 ? -11.235 -4.102 29.380 1.00 71.25 183 VAL A CA 1
ATOM 1526 C C . VAL A 1 183 ? -9.818 -3.618 29.697 1.00 71.25 183 VAL A C 1
ATOM 1528 O O . VAL A 1 183 ? -9.059 -3.340 28.771 1.00 71.25 183 VAL A O 1
ATOM 1531 N N . ASN A 1 184 ? -9.425 -3.590 30.974 1.00 69.00 184 ASN A N 1
ATOM 1532 C CA . ASN A 1 184 ? -8.103 -3.114 31.395 1.00 69.00 184 ASN A CA 1
ATOM 1533 C C . ASN A 1 184 ? -6.948 -4.053 31.006 1.00 69.00 184 ASN A C 1
ATOM 1535 O O . ASN A 1 184 ? -5.847 -3.578 30.766 1.00 69.00 184 ASN A O 1
ATOM 1539 N N . MET A 1 185 ? -7.170 -5.368 30.897 1.00 56.03 185 MET A N 1
ATOM 1540 C CA . MET A 1 185 ? -6.132 -6.318 30.456 1.00 56.03 185 MET A CA 1
ATOM 1541 C C . MET A 1 185 ? -5.800 -6.246 28.953 1.00 56.03 185 MET A C 1
ATOM 1543 O O . MET A 1 185 ? -4.893 -6.940 28.497 1.00 56.03 185 MET A O 1
ATOM 1547 N N . LYS A 1 186 ? -6.558 -5.475 28.163 1.00 51.50 186 LYS A N 1
ATOM 1548 C CA . LYS A 1 186 ? -6.391 -5.371 26.702 1.00 51.50 186 LYS A CA 1
ATOM 1549 C C . LYS A 1 186 ? -5.789 -4.041 26.227 1.00 51.50 186 LYS A C 1
ATOM 1551 O O . LYS A 1 186 ? -5.661 -3.871 25.014 1.00 51.50 186 LYS A O 1
ATOM 1556 N N .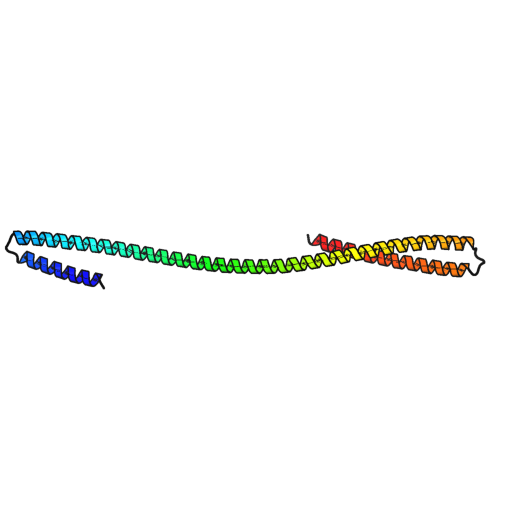 GLN A 1 187 ? -5.454 -3.131 27.145 1.00 45.22 187 GLN A N 1
ATOM 1557 C CA . GLN A 1 187 ? -4.696 -1.898 26.883 1.00 45.22 187 GLN A CA 1
ATOM 1558 C C . GLN A 1 187 ? -3.204 -2.128 27.125 1.00 45.22 187 GLN A C 1
ATOM 1560 O O . GLN A 1 187 ? -2.409 -1.560 26.346 1.00 45.22 187 GLN A O 1
#

Foldseek 3Di:
DVVVVVVVVLVVVLVVLVVQLVPDPDPVSVVVSVVVNVVSVVVVVVVVVVVVVVVVVVVVVVVVVVVVVVVVVVVVVVVVVVVVVVVVVVVVVVVVVVVVVVVVVVVVVLVVLVVVLVVLVVVLVVLVVVLVVLVVVLVVVDDPDPVNVVSVVVSVVSVVVSVVSVVVSVVSVVVVVVVVVVVVVVD

Radius of gyration: 55.63 Å; chains: 1; bounding box: 108×28×141 Å